Protein AF-0000000076657212 (afdb_homodimer)

Radius of gyration: 21.05 Å; Cα contacts (8 Å, |Δi|>4): 833; chains: 2; bounding box: 42×61×54 Å

InterPro domains:
  IPR000086 NUDIX hydrolase domain [PF00293] (30-159)
  IPR000086 NUDIX hydrolase domain [PS51462] (15-168)
  IPR015797 NUDIX hydrolase-like domain superfamily [SSF55811] (19-170)
  IPR020084 NUDIX hydrolase, conserved site [PS00893] (48-69)
  IPR051325 Nudix hydrolase domain-containing protein [PTHR21340] (10-168)

Secondary structure (DSSP, 8-state):
-B--SS-EEEEETTSEEEEEEEEEEETTTTEEEEEEETTTTEEE--EEEPBTT--HHHHHHHHHHHHH---EEEPPEEEEESPBPTT-TT--SS-EEEEEE---SEEEEEEEETTEEEEEEEEEEEE-TTS---PPPTTEEEEEEEHHHHHHH-SBHHHHHHHHHHHHHHHHHH-/-B--SS-EEEEETTSEEEEEEEEEEETTTTEEEEEEETTTTEEE--EEEPBTT--HHHHHHHHHHHHH---EEEPPEEEEESPBPTT-TT--SS-EEEEEE---SEEEEEEEETTEEEEEEEEEEEE-TTS---PPPTTEEEEEEEHHHHHHH-SBHHHHHHHHHHHHHHHHHH-

Solvent-accessible surface area (backbone atoms only — not comparable to full-atom values): 18130 Å² total; per-residue (Å²): 126,52,71,66,93,45,59,66,47,76,30,41,25,59,30,34,39,53,28,13,16,35,54,37,29,37,77,92,77,52,26,36,53,37,30,33,33,62,89,75,69,38,36,44,65,41,50,37,68,29,32,63,94,53,51,62,69,57,27,14,46,50,30,27,23,51,50,55,10,41,46,55,42,75,39,64,31,50,46,51,23,30,53,29,56,79,88,35,94,76,58,72,91,46,61,40,81,42,72,69,39,78,59,55,58,31,38,37,40,30,50,77,47,92,78,24,40,35,40,36,39,33,30,49,24,29,56,38,82,90,50,75,71,50,74,48,34,86,64,50,44,78,45,75,29,42,73,72,55,41,53,69,56,37,42,33,55,72,54,27,55,51,49,53,50,49,50,53,38,49,42,71,62,78,98,127,52,71,63,94,45,59,67,48,76,30,42,24,58,30,35,39,52,27,12,14,35,54,36,29,36,76,92,76,53,26,37,54,37,31,34,32,63,89,75,70,38,37,43,65,42,49,36,69,28,33,63,94,52,52,63,68,57,28,14,47,49,29,29,24,50,51,55,10,41,46,56,43,75,40,64,31,49,44,52,22,31,53,28,55,78,89,37,94,76,58,73,90,46,60,40,81,42,73,68,39,79,59,54,57,31,37,39,42,29,50,77,48,93,78,23,40,33,39,35,39,31,29,49,23,30,54,39,81,89,52,75,70,51,74,46,35,85,65,51,44,79,45,74,29,42,72,73,55,41,53,68,57,38,42,33,56,72,55,30,53,51,50,51,50,49,50,53,37,50,40,70,63,77,98

Foldseek 3Di:
DDDDPDDDADADPVQEWEKEAEQEAAPVVQKTKWKQQQVVRFIHGFMDTDDVPDDNLRRHQVRNCQAFQFHKHFWFFKDWDQDDDPVDPPDDRDTDIDGRDWAFPDWDWDDPDDSHIYIYTYTYMYTPPPDDGGDHDPRIDMDIDHLVVVLVRGDDNVVSVVSVVSSVGCVVGPD/DDDDPDDDADADPVQEWEKEAEQEAAPVVQKTKWKQQQVVRFIHGFMDTDDVPDDNLRRHQVRNCQAFQFHKHFWFFKDWDQDDDPVDPPDDRDTDIDGRDWAFPDWDWDDPDDSHIYIYTYTYMYTPPPDDGGDHDPRIDMDIDHLVVVLVRGDDNVVSVVSVVSSVGCVVGPD

pLDDT: mean 94.91, std 6.66, range [50.69, 98.94]

Nearest PDB structures (foldseek):
  5xd4-assembly1_A  TM=8.695E-01  e=2.410E-09  Mycolicibacterium smegmatis MC2 155
  5ggc-assembly1_A  TM=9.007E-01  e=6.442E-09  Mycolicibacterium smegmatis MC2 155
  6nci-assembly1_B  TM=7.080E-01  e=1.527E-06  Bacillus cereus ATCC 14579
  6nch-assembly1_B  TM=7.153E-01  e=1.025E-05  Bacillus cereus ATCC 14579
  6am0-assembly1_E  TM=6.366E-01  e=2.076E-06  Kluyveromyces lactis NRRL Y-1140

Structure (mmCIF, N/CA/C/O backbone):
data_AF-0000000076657212-model_v1
#
loop_
_entity.id
_entity.type
_entity.pdbx_description
1 polymer 'Related to NUDIX domain'
#
loop_
_atom_site.group_PDB
_atom_site.id
_atom_site.type_symbol
_atom_site.label_atom_id
_atom_site.label_alt_id
_atom_site.label_comp_id
_atom_site.label_asym_id
_atom_site.label_entity_id
_atom_site.label_seq_id
_atom_site.pdbx_PDB_ins_code
_atom_site.Cartn_x
_atom_site.Cartn_y
_atom_site.Cartn_z
_atom_site.occupancy
_atom_site.B_iso_or_equiv
_atom_site.auth_seq_id
_atom_site.auth_comp_id
_atom_site.auth_asym_id
_atom_site.auth_atom_id
_atom_site.pdbx_PDB_model_num
ATOM 1 N N . MET A 1 1 ? 6.984 -28.703 6.977 1 50.69 1 MET A N 1
ATOM 2 C CA . MET A 1 1 ? 6.469 -27.453 6.426 1 50.69 1 MET A CA 1
ATOM 3 C C . MET A 1 1 ? 7.312 -26.266 6.891 1 50.69 1 MET A C 1
ATOM 5 O O . MET A 1 1 ? 7.445 -26.031 8.094 1 50.69 1 MET A O 1
ATOM 9 N N . THR A 1 2 ? 8.312 -25.969 6.098 1 63.06 2 THR A N 1
ATOM 10 C CA . THR A 1 2 ? 9.281 -24.984 6.594 1 63.06 2 THR A CA 1
ATOM 11 C C . THR A 1 2 ? 8.641 -23.609 6.703 1 63.06 2 THR A C 1
ATOM 13 O O . THR A 1 2 ? 7.977 -23.141 5.773 1 63.06 2 THR A O 1
ATOM 16 N N . THR A 1 3 ? 8.523 -23.047 7.953 1 67.38 3 THR A N 1
ATOM 17 C CA . THR A 1 3 ? 8.055 -21.688 8.188 1 67.38 3 THR A CA 1
ATOM 18 C C . THR A 1 3 ? 9.172 -20.688 7.918 1 67.38 3 THR A C 1
ATOM 20 O O . THR A 1 3 ? 10.352 -21 8.094 1 67.38 3 THR A O 1
ATOM 23 N N . SER A 1 4 ? 8.891 -19.594 7.23 1 72.56 4 SER A N 1
ATOM 24 C CA . SER A 1 4 ? 9.828 -18.516 6.934 1 72.56 4 SER A CA 1
ATOM 25 C C . SER A 1 4 ? 10.516 -18.016 8.203 1 72.56 4 SER A C 1
ATOM 27 O O . SER A 1 4 ? 9.922 -18.016 9.281 1 72.56 4 SER A O 1
ATOM 29 N N . PRO A 1 5 ? 11.789 -17.719 8.109 1 77.62 5 PRO A N 1
ATOM 30 C CA . PRO A 1 5 ? 12.508 -17.188 9.266 1 77.62 5 PRO A CA 1
ATOM 31 C C . PRO A 1 5 ? 11.945 -15.844 9.742 1 77.62 5 PRO A C 1
ATOM 33 O O . PRO A 1 5 ? 12.234 -15.414 10.867 1 77.62 5 PRO A O 1
ATOM 36 N N . TYR A 1 6 ? 11.188 -15.234 8.906 1 84 6 TYR A N 1
ATOM 37 C CA . TYR A 1 6 ? 10.609 -13.945 9.281 1 84 6 TYR A CA 1
ATOM 38 C C . TYR A 1 6 ? 9.18 -14.109 9.766 1 84 6 TYR A C 1
ATOM 40 O O . TYR A 1 6 ? 8.414 -14.898 9.203 1 84 6 TYR A O 1
ATOM 48 N N . GLN A 1 7 ? 8.953 -13.406 10.812 1 88.5 7 GLN A N 1
ATOM 49 C CA . GLN A 1 7 ? 7.547 -13.328 11.203 1 88.5 7 GLN A CA 1
ATOM 50 C C . GLN A 1 7 ? 6.699 -12.688 10.109 1 88.5 7 GLN A C 1
ATOM 52 O O . GLN A 1 7 ? 6.926 -11.531 9.742 1 88.5 7 GLN A O 1
ATOM 57 N N . THR A 1 8 ? 5.797 -13.492 9.633 1 93.94 8 THR A N 1
ATOM 58 C CA . THR A 1 8 ? 4.984 -13.039 8.508 1 93.94 8 THR A CA 1
ATOM 59 C C . THR A 1 8 ? 3.498 -13.18 8.82 1 93.94 8 THR A C 1
ATOM 61 O O . THR A 1 8 ? 3.059 -14.219 9.312 1 93.94 8 THR A O 1
ATOM 64 N N . GLU A 1 9 ? 2.801 -12.141 8.648 1 95.94 9 GLU A N 1
ATOM 65 C CA . GLU A 1 9 ? 1.343 -12.164 8.719 1 95.94 9 GLU A CA 1
ATOM 66 C C . GLU A 1 9 ? 0.716 -11.883 7.359 1 95.94 9 GLU A C 1
ATOM 68 O O . GLU A 1 9 ? 1.207 -11.047 6.605 1 95.94 9 GLU A O 1
ATOM 73 N N . THR A 1 10 ? -0.26 -12.656 7.098 1 97.25 10 THR A N 1
ATOM 74 C CA . THR A 1 10 ? -0.972 -12.477 5.84 1 97.25 10 THR A CA 1
ATOM 75 C C . THR A 1 10 ? -2.387 -11.953 6.086 1 97.25 10 THR A C 1
ATOM 77 O O . THR A 1 10 ? -3.09 -12.453 6.965 1 97.25 10 THR A O 1
ATOM 80 N N . PHE A 1 11 ? -2.77 -10.961 5.336 1 98.38 11 PHE A N 1
ATOM 81 C CA . PHE A 1 11 ? -4.129 -10.438 5.359 1 98.38 11 PHE A CA 1
ATOM 82 C C . PHE A 1 11 ? -4.762 -10.508 3.977 1 98.38 11 PHE A C 1
ATOM 84 O O . PHE A 1 11 ? -4.18 -10.039 2.996 1 98.38 11 PHE A O 1
ATOM 91 N N . THR A 1 12 ? -5.918 -11.094 3.902 1 98.38 12 THR A N 1
ATOM 92 C CA . THR A 1 12 ? -6.652 -11.117 2.645 1 98.38 12 THR A CA 1
ATOM 93 C C . THR A 1 12 ? -7.344 -9.781 2.395 1 98.38 12 THR A C 1
ATOM 95 O O . THR A 1 12 ? -7.449 -8.953 3.301 1 98.38 12 THR A O 1
ATOM 98 N N . SER A 1 13 ? -7.82 -9.625 1.188 1 98.44 13 SER A N 1
ATOM 99 C CA . SER A 1 13 ? -8.539 -8.406 0.812 1 98.44 13 SER A CA 1
ATOM 100 C C . SER A 1 13 ? -9.766 -8.195 1.686 1 98.44 13 SER A C 1
ATOM 102 O O . SER A 1 13 ? -10.227 -7.066 1.861 1 98.44 13 SER A O 1
ATOM 104 N N . GLU A 1 14 ? -10.281 -9.219 2.277 1 98.25 14 GLU A N 1
ATOM 105 C CA . GLU A 1 14 ? -11.484 -9.141 3.109 1 98.25 14 GLU A CA 1
ATOM 106 C C . GLU A 1 14 ? -11.141 -8.68 4.523 1 98.25 14 GLU A C 1
ATOM 108 O O . GLU A 1 14 ? -12.023 -8.258 5.273 1 98.25 14 GLU A O 1
ATOM 113 N N . ASN A 1 15 ? -9.883 -8.773 4.855 1 98.19 15 ASN A N 1
ATOM 114 C CA . ASN A 1 15 ? -9.477 -8.492 6.23 1 98.19 15 ASN A CA 1
ATOM 115 C C . ASN A 1 15 ? -8.531 -7.297 6.301 1 98.19 15 ASN A C 1
ATOM 117 O O . ASN A 1 15 ? -7.949 -7.023 7.355 1 98.19 15 ASN A O 1
ATOM 121 N N . LEU A 1 16 ? -8.367 -6.625 5.188 1 98.38 16 LEU A N 1
ATOM 122 C CA . LEU A 1 16 ? -7.461 -5.484 5.105 1 98.38 16 LEU A CA 1
ATOM 123 C C . LEU A 1 16 ? -8.219 -4.223 4.699 1 98.38 16 LEU A C 1
ATOM 125 O O . LEU A 1 16 ? -8.969 -4.23 3.719 1 98.38 16 LEU A O 1
ATOM 129 N N . VAL A 1 17 ? -8.047 -3.199 5.445 1 98.19 17 VAL A N 1
ATOM 130 C CA . VAL A 1 17 ? -8.547 -1.876 5.078 1 98.19 17 VAL A CA 1
ATOM 131 C C . VAL A 1 17 ? -7.383 -0.98 4.668 1 98.19 17 VAL A C 1
ATOM 133 O O . VAL A 1 17 ? -6.43 -0.802 5.43 1 98.19 17 VAL A O 1
ATOM 136 N N . GLU A 1 18 ? -7.41 -0.503 3.494 1 98.44 18 GLU A N 1
ATOM 137 C CA 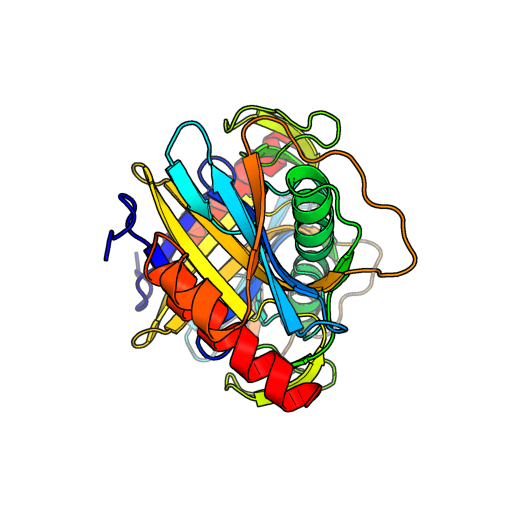. GLU A 1 18 ? -6.375 0.404 3.008 1 98.44 18 GLU A CA 1
ATOM 138 C C . GLU A 1 18 ? -6.887 1.842 2.951 1 98.44 18 GLU A C 1
ATOM 140 O O . GLU A 1 18 ? -7.93 2.111 2.355 1 98.44 18 GLU A O 1
ATOM 145 N N . SER A 1 19 ? -6.172 2.738 3.576 1 98.5 19 SER A N 1
ATOM 146 C CA . SER A 1 19 ? -6.5 4.16 3.611 1 98.5 19 SER A CA 1
ATOM 147 C C . SER A 1 19 ? -5.293 5.02 3.262 1 98.5 19 SER A C 1
ATOM 149 O O . SER A 1 19 ? -4.16 4.527 3.246 1 98.5 19 SER A O 1
ATOM 151 N N . ALA A 1 20 ? -5.547 6.191 2.896 1 98.75 20 ALA A N 1
ATOM 152 C CA . ALA A 1 20 ? -4.508 7.191 2.65 1 98.75 20 ALA A CA 1
ATOM 153 C C . ALA A 1 20 ? -4.957 8.57 3.115 1 98.75 20 ALA A C 1
ATOM 155 O O . ALA A 1 20 ? -6.156 8.852 3.182 1 98.75 20 ALA A O 1
ATOM 156 N N . GLY A 1 21 ? -4.043 9.352 3.471 1 98.75 21 GLY A N 1
ATOM 157 C CA . GLY A 1 21 ? -4.289 10.711 3.926 1 98.75 21 GLY A CA 1
ATOM 158 C C . GLY A 1 21 ? -3.105 11.633 3.721 1 98.75 21 GLY A C 1
ATOM 159 O O . GLY A 1 21 ? -2.102 11.242 3.125 1 98.75 21 GLY A O 1
ATOM 160 N N . THR A 1 22 ? -3.33 12.891 4.172 1 98.88 22 THR A N 1
ATOM 161 C CA . THR A 1 22 ? -2.275 13.875 3.963 1 98.88 22 THR A CA 1
ATOM 162 C C . THR A 1 22 ? -2.035 14.688 5.234 1 98.88 22 THR A C 1
ATOM 164 O O . THR A 1 22 ? -2.918 14.789 6.086 1 98.88 22 THR A O 1
ATOM 167 N N . ILE A 1 23 ? -0.839 15.094 5.422 1 98.88 23 ILE A N 1
ATOM 168 C CA . ILE A 1 23 ? -0.547 16.281 6.207 1 98.88 23 ILE A CA 1
ATOM 169 C C . ILE A 1 23 ? -0.614 17.516 5.309 1 98.88 23 ILE A C 1
ATOM 171 O O . ILE A 1 23 ? 0.253 17.719 4.457 1 98.88 23 ILE A O 1
ATOM 175 N N . LEU A 1 24 ? -1.613 18.281 5.484 1 98.75 24 LEU A N 1
ATOM 176 C CA . LEU A 1 24 ? -1.945 19.359 4.547 1 98.75 24 LEU A CA 1
ATOM 177 C C . LEU A 1 24 ? -1.369 20.688 5.012 1 98.75 24 LEU A C 1
ATOM 179 O O . LEU A 1 24 ? -1.815 21.25 6.016 1 98.75 24 LEU A O 1
ATOM 183 N N . PHE A 1 25 ? -0.475 21.203 4.219 1 98.31 25 PHE A N 1
ATOM 184 C CA . PHE A 1 25 ? 0.205 22.453 4.504 1 98.31 25 PHE A CA 1
ATOM 185 C C . PHE A 1 25 ? -0.444 23.609 3.744 1 98.31 25 PHE A C 1
ATOM 187 O O . PHE A 1 25 ? -0.833 23.453 2.584 1 98.31 25 PHE A O 1
ATOM 194 N N . ARG A 1 26 ? -0.579 24.672 4.406 1 96.75 26 ARG A N 1
ATOM 195 C CA . ARG A 1 26 ? -0.713 25.969 3.75 1 96.75 26 ARG A CA 1
ATOM 196 C C . ARG A 1 26 ? 0.621 26.703 3.719 1 96.75 26 ARG A C 1
ATOM 198 O O . ARG A 1 26 ? 1.016 27.328 4.707 1 96.75 26 ARG A O 1
ATOM 205 N N . LEU A 1 27 ? 1.233 26.703 2.611 1 94.25 27 LEU A N 1
ATOM 206 C CA . LEU A 1 27 ? 2.607 27.172 2.518 1 94.25 27 LEU A CA 1
ATOM 207 C C . LEU A 1 27 ? 2.676 28.688 2.738 1 94.25 27 LEU A C 1
ATOM 209 O O . LEU A 1 27 ? 3.613 29.188 3.365 1 94.25 27 LEU A O 1
ATOM 213 N N . SER A 1 28 ? 1.719 29.391 2.316 1 92.75 28 SER A N 1
ATOM 214 C CA . SER A 1 28 ? 1.727 30.859 2.377 1 92.75 28 SER A CA 1
ATOM 215 C C . SER A 1 28 ? 1.735 31.344 3.82 1 92.75 28 SER A C 1
ATOM 217 O O . SER A 1 28 ? 2.328 32.375 4.125 1 92.75 28 SER A O 1
ATOM 219 N N . THR A 1 29 ? 1.082 30.594 4.742 1 94.19 29 THR A N 1
ATOM 220 C CA . THR A 1 29 ? 0.967 31.031 6.125 1 94.19 29 THR A CA 1
ATOM 221 C C . THR A 1 29 ? 1.729 30.094 7.059 1 94.19 29 THR A C 1
ATOM 223 O O . THR A 1 29 ? 1.722 30.281 8.273 1 94.19 29 THR A O 1
ATOM 226 N N . GLN A 1 30 ? 2.238 29.016 6.5 1 94.56 30 GLN A N 1
ATOM 227 C CA . GLN A 1 30 ? 2.979 28.031 7.27 1 94.56 30 GLN A CA 1
ATOM 228 C C . GLN A 1 30 ? 2.104 27.406 8.352 1 94.56 30 GLN A C 1
ATOM 230 O O . GLN A 1 30 ? 2.496 27.359 9.523 1 94.56 30 GLN A O 1
ATOM 235 N N . ASP A 1 31 ? 0.962 26.969 7.945 1 97.25 31 ASP A N 1
ATOM 236 C CA . ASP A 1 31 ? 0.004 26.281 8.805 1 97.25 31 ASP A CA 1
ATOM 237 C C . ASP A 1 31 ? -0.252 24.859 8.32 1 97.25 31 ASP A C 1
ATOM 239 O O . ASP A 1 31 ? 0.046 24.516 7.172 1 97.25 31 ASP A O 1
ATOM 243 N N . ILE A 1 32 ? -0.716 24.109 9.227 1 98.62 32 ILE A N 1
ATOM 244 C CA . ILE A 1 32 ? -1.152 22.75 8.914 1 98.62 32 ILE A CA 1
ATOM 245 C C . ILE A 1 32 ? -2.631 22.594 9.266 1 98.62 32 ILE A C 1
ATOM 247 O O . ILE A 1 32 ? -3.086 23.078 10.297 1 98.62 32 ILE A O 1
ATOM 251 N N . CYS A 1 33 ? -3.336 21.969 8.383 1 98.38 33 CYS A N 1
ATOM 252 C CA . CYS A 1 33 ? -4.762 21.734 8.57 1 98.38 33 CYS A CA 1
ATOM 253 C C . CYS A 1 33 ? -5.004 20.484 9.406 1 98.38 33 CYS A C 1
ATOM 255 O O . CYS A 1 33 ? -4.426 19.422 9.141 1 98.38 33 CYS A O 1
ATOM 257 N N . ILE A 1 34 ? -5.816 20.547 10.43 1 98.5 34 ILE A N 1
ATOM 258 C CA . ILE A 1 34 ? -6.289 19.375 11.172 1 98.5 34 ILE A CA 1
ATOM 259 C C . ILE A 1 34 ? -7.809 19.422 11.312 1 98.5 34 ILE A C 1
ATOM 261 O O . ILE A 1 34 ? -8.422 20.469 11.055 1 98.5 34 ILE A O 1
ATOM 265 N N . MET A 1 35 ? -8.359 18.266 11.602 1 98 35 MET A N 1
ATOM 266 C CA . MET A 1 35 ? -9.812 18.156 11.734 1 98 35 MET A CA 1
ATOM 267 C C . MET A 1 35 ? -10.203 17.844 13.172 1 98 35 MET A C 1
ATOM 269 O O . MET A 1 35 ? -9.547 17.062 13.844 1 98 35 MET A O 1
ATOM 273 N N . CYS A 1 36 ? -11.203 18.453 13.625 1 96.81 36 CYS A N 1
ATOM 274 C CA . CYS A 1 36 ? -11.812 18.125 14.906 1 96.81 36 CYS A CA 1
ATOM 275 C C . CYS A 1 36 ? -13.047 17.25 14.711 1 96.81 36 CYS A C 1
ATOM 277 O O . CYS A 1 36 ? -14.031 17.688 14.102 1 96.81 36 CYS A O 1
ATOM 279 N N . ASP A 1 37 ? -12.938 16.047 15.172 1 95.06 37 ASP A N 1
ATOM 280 C CA . ASP A 1 37 ? -14.117 15.195 15.234 1 95.06 37 ASP A CA 1
ATOM 281 C C . ASP A 1 37 ? -15.07 15.664 16.328 1 95.06 37 ASP A C 1
ATOM 283 O O . ASP A 1 37 ? -14.82 15.453 17.516 1 95.06 37 ASP A O 1
ATOM 287 N N . ILE A 1 38 ? -16.203 16.172 15.898 1 93.75 38 ILE A N 1
ATOM 288 C CA . ILE A 1 38 ? -17.094 16.844 16.828 1 93.75 38 ILE A CA 1
ATOM 289 C C . ILE A 1 38 ? -17.641 15.844 17.844 1 93.75 38 ILE A C 1
ATOM 291 O O . ILE A 1 38 ? -17.688 16.125 19.047 1 93.75 38 ILE A O 1
ATOM 295 N N . LYS A 1 39 ? -18.047 14.711 17.391 1 93 39 LYS A N 1
ATOM 296 C CA . LYS A 1 39 ? -18.625 13.695 18.25 1 93 39 LYS A CA 1
ATOM 297 C C . LYS A 1 39 ? -17.594 13.164 19.25 1 93 39 LYS A C 1
ATOM 299 O O . LYS A 1 39 ? -17.906 12.984 20.422 1 93 39 LYS A O 1
ATOM 304 N N . ARG A 1 40 ? -16.406 13.023 18.875 1 92.69 40 ARG A N 1
ATOM 305 C CA . ARG A 1 40 ? -15.383 12.398 19.703 1 92.69 40 ARG A CA 1
ATOM 306 C C . ARG A 1 40 ? -14.492 13.445 20.359 1 92.69 40 ARG A C 1
ATOM 308 O O . ARG A 1 40 ? -13.734 13.141 21.281 1 92.69 40 ARG A O 1
ATOM 315 N N . ASN A 1 41 ? -14.578 14.602 19.891 1 93.75 41 ASN A N 1
ATOM 316 C CA . ASN A 1 41 ? -13.719 15.68 20.344 1 93.75 41 ASN A CA 1
ATOM 317 C C . ASN A 1 41 ? -12.242 15.32 20.219 1 93.75 41 ASN A C 1
ATOM 319 O O . ASN A 1 41 ? -11.477 15.445 21.172 1 93.75 41 ASN A O 1
ATOM 323 N N . GLU A 1 42 ? -11.852 14.812 19.156 1 96.31 42 GLU A N 1
ATOM 324 C CA . GLU A 1 42 ? -10.484 14.43 18.812 1 96.31 42 GLU A CA 1
ATOM 325 C C . GLU A 1 42 ? -9.984 15.211 17.594 1 96.31 42 GLU A C 1
ATOM 327 O O . GLU A 1 42 ? -10.742 15.469 16.656 1 96.31 42 GLU A O 1
ATOM 332 N N . TYR A 1 43 ? -8.773 15.625 17.703 1 97.56 43 TYR A N 1
ATOM 333 C CA . TYR A 1 43 ? -8.109 16.266 16.578 1 97.56 43 TYR A CA 1
ATOM 334 C C . TYR A 1 43 ? -7.316 15.25 15.758 1 97.56 43 TYR A C 1
ATOM 336 O O . TYR A 1 43 ? -6.395 14.617 16.281 1 97.56 43 TYR A O 1
ATOM 344 N N . ILE A 1 44 ? -7.699 15.133 14.5 1 97.56 44 ILE A N 1
ATOM 345 C CA . ILE A 1 44 ? -7.16 14.062 13.672 1 97.56 44 ILE A CA 1
ATOM 346 C C . ILE A 1 44 ? -6.75 14.625 12.312 1 97.56 44 ILE A C 1
ATOM 348 O O . ILE A 1 44 ? -6.957 15.805 12.031 1 97.56 44 ILE A O 1
ATOM 352 N N . LEU A 1 45 ? -6.141 13.828 11.531 1 98.44 45 LEU A N 1
ATOM 353 C CA . LEU A 1 45 ? -5.695 14.172 10.188 1 98.44 45 LEU A CA 1
ATOM 354 C C . LEU A 1 45 ? -6.668 13.648 9.133 1 98.44 45 LEU A C 1
ATOM 356 O O . LEU A 1 45 ? -7.309 12.609 9.336 1 98.44 45 LEU A O 1
ATOM 360 N N . PRO A 1 46 ? -6.82 14.359 8.078 1 98.31 46 PRO A N 1
ATOM 361 C CA . PRO A 1 46 ? -7.723 13.867 7.035 1 98.31 46 PRO A CA 1
ATOM 362 C C . PRO A 1 46 ? -7.219 12.594 6.367 1 98.31 46 PRO A C 1
ATOM 364 O O . PRO A 1 46 ? -6.047 12.516 5.988 1 98.31 46 PRO A O 1
ATOM 367 N N . LYS A 1 47 ? -8.008 11.656 6.223 1 97.88 47 LYS A N 1
ATOM 368 C CA . LYS A 1 47 ? -7.715 10.375 5.594 1 97.88 47 LYS A CA 1
ATOM 369 C C . LYS A 1 47 ? -8.992 9.594 5.312 1 97.88 47 LYS A C 1
ATOM 371 O O . LYS A 1 47 ? -10.055 9.906 5.859 1 97.88 47 LYS A O 1
ATOM 376 N N . GLY A 1 48 ? -8.844 8.57 4.484 1 97.19 48 GLY A N 1
ATOM 377 C CA . GLY A 1 48 ? -9.984 7.707 4.242 1 97.19 48 GLY A CA 1
ATOM 378 C C . GLY A 1 48 ? -9.641 6.469 3.436 1 97.19 48 GLY A C 1
ATOM 379 O O . GLY A 1 48 ? -8.492 6.293 3.021 1 97.19 48 GLY A O 1
ATOM 380 N N . ARG A 1 49 ? -10.672 5.668 3.178 1 97.88 49 ARG A N 1
ATOM 381 C CA . ARG A 1 49 ? -10.492 4.379 2.523 1 97.88 49 ARG A CA 1
ATOM 382 C C . ARG A 1 49 ? -10.281 4.551 1.023 1 97.88 49 ARG A C 1
ATOM 384 O O . ARG A 1 49 ? -10.883 5.418 0.398 1 97.88 49 ARG A O 1
ATOM 391 N N . ARG A 1 50 ? -9.445 3.705 0.507 1 98.06 50 ARG A N 1
ATOM 392 C CA . ARG A 1 50 ? -9.195 3.711 -0.93 1 98.06 50 ARG A CA 1
ATOM 393 C C . ARG A 1 50 ? -10.383 3.154 -1.699 1 98.06 50 ARG A C 1
ATOM 395 O O . ARG A 1 50 ? -10.992 2.16 -1.288 1 98.06 50 ARG A O 1
ATOM 402 N N . ASN A 1 51 ? -10.703 3.775 -2.848 1 97.56 51 ASN A N 1
ATOM 403 C CA . ASN A 1 51 ? -11.703 3.236 -3.766 1 97.56 51 ASN A CA 1
ATOM 404 C C . ASN A 1 51 ? -11.117 2.125 -4.637 1 97.56 51 ASN A C 1
ATOM 406 O O . ASN A 1 51 ? -9.93 2.133 -4.941 1 97.56 51 ASN A O 1
ATOM 410 N N . ILE A 1 52 ? -11.992 1.256 -5.02 1 97.06 52 ILE A N 1
ATOM 411 C CA . ILE A 1 52 ? -11.594 0.23 -5.98 1 97.06 52 ILE A CA 1
ATOM 412 C C . ILE A 1 52 ? -11.008 0.887 -7.227 1 97.06 52 ILE A C 1
ATOM 414 O O . ILE A 1 52 ? -11.57 1.841 -7.762 1 97.06 52 ILE A O 1
ATOM 418 N N . GLY A 1 53 ? -9.773 0.433 -7.605 1 96 53 GLY A N 1
ATOM 419 C CA . GLY A 1 53 ? -9.156 0.906 -8.828 1 96 53 GLY A CA 1
ATOM 420 C C . GLY A 1 53 ? -8.445 2.236 -8.664 1 96 53 GLY A C 1
ATOM 421 O O . GLY A 1 53 ? -7.824 2.736 -9.609 1 96 53 GLY A O 1
ATOM 422 N N . GLU A 1 54 ? -8.469 2.812 -7.527 1 96.88 54 GLU A N 1
ATOM 423 C CA . GLU A 1 54 ? -7.883 4.125 -7.27 1 96.88 54 GLU A CA 1
ATOM 424 C C . GLU A 1 54 ? -6.453 3.992 -6.742 1 96.88 54 GLU A C 1
ATOM 426 O O . GLU A 1 54 ? -6.156 3.098 -5.949 1 96.88 54 GLU A O 1
ATOM 431 N N . SER A 1 55 ? -5.586 4.871 -7.156 1 96.94 55 SER A N 1
ATOM 432 C CA . SER A 1 55 ? -4.25 4.895 -6.57 1 96.94 55 SER A CA 1
ATOM 433 C C . SER A 1 55 ? -4.277 5.461 -5.152 1 96.94 55 SER A C 1
ATOM 435 O O . SER A 1 55 ? -5.18 6.223 -4.801 1 96.94 55 SER A O 1
ATOM 437 N N . ARG A 1 56 ? -3.307 5.105 -4.363 1 97.38 56 ARG A N 1
ATOM 438 C CA . ARG A 1 56 ? -3.244 5.645 -3.008 1 97.38 56 ARG A CA 1
ATOM 439 C C . ARG A 1 56 ? -3.02 7.152 -3.027 1 97.38 56 ARG A C 1
ATOM 441 O O . ARG A 1 56 ? -3.512 7.871 -2.154 1 97.38 56 ARG A O 1
ATOM 448 N N . ARG A 1 57 ? -2.26 7.629 -4.031 1 97.88 57 ARG A N 1
ATOM 449 C CA . ARG A 1 57 ? -2.047 9.062 -4.18 1 97.88 57 ARG A CA 1
ATOM 450 C C . ARG A 1 57 ? -3.365 9.797 -4.414 1 97.88 57 ARG A C 1
ATOM 452 O O . ARG A 1 57 ? -3.645 10.805 -3.766 1 97.88 57 ARG A O 1
ATOM 459 N N . ASP A 1 58 ? -4.109 9.281 -5.344 1 97.81 58 ASP A N 1
ATOM 460 C CA . ASP A 1 58 ? -5.41 9.875 -5.645 1 97.81 58 ASP A CA 1
ATOM 461 C C . ASP A 1 58 ? -6.344 9.789 -4.441 1 97.81 58 ASP A C 1
ATOM 463 O O . ASP A 1 58 ? -7.109 10.719 -4.176 1 97.81 58 ASP A O 1
ATOM 467 N N . THR A 1 59 ? -6.273 8.719 -3.762 1 98 59 THR A N 1
ATOM 468 C CA . THR A 1 59 ? -7.07 8.539 -2.553 1 98 59 THR A CA 1
ATOM 469 C C . THR A 1 59 ? -6.758 9.625 -1.533 1 98 59 THR A C 1
ATOM 471 O O . THR A 1 59 ? -7.672 10.25 -0.987 1 98 59 THR A O 1
ATOM 474 N N . ALA A 1 60 ? -5.473 9.852 -1.282 1 98.69 60 ALA A N 1
ATOM 475 C CA . ALA A 1 60 ? -5.051 10.844 -0.298 1 98.69 60 ALA A CA 1
ATOM 476 C C . ALA A 1 60 ? -5.598 12.227 -0.643 1 98.69 60 ALA A C 1
ATOM 478 O O . ALA A 1 60 ? -6.141 12.922 0.22 1 98.69 60 ALA A O 1
ATOM 479 N N . ILE A 1 61 ? -5.496 12.539 -1.903 1 98.5 61 ILE A N 1
ATOM 480 C CA . ILE A 1 61 ? -5.953 13.844 -2.367 1 98.5 61 ILE A CA 1
ATOM 481 C C . ILE A 1 61 ? -7.477 13.922 -2.258 1 98.5 61 ILE A C 1
ATOM 483 O O . ILE A 1 61 ? -8.016 14.891 -1.725 1 98.5 61 ILE A O 1
ATOM 487 N N . ARG A 1 62 ? -8.148 12.891 -2.752 1 97.12 62 ARG A N 1
ATOM 488 C CA . ARG A 1 62 ? -9.609 12.875 -2.752 1 97.12 62 ARG A CA 1
ATOM 489 C C . ARG A 1 62 ? -10.156 12.953 -1.331 1 97.12 62 ARG A C 1
ATOM 491 O O . ARG A 1 62 ? -11 13.805 -1.03 1 97.12 62 ARG A O 1
ATOM 498 N N . GLU A 1 63 ? -9.703 12.078 -0.447 1 97.31 63 GLU A N 1
ATOM 499 C CA . GLU A 1 63 ? -10.188 12.023 0.928 1 97.31 63 GLU A CA 1
ATOM 500 C C . GLU A 1 63 ? -9.93 13.336 1.661 1 97.31 63 GLU A C 1
ATOM 502 O O . GLU A 1 63 ? -10.773 13.797 2.438 1 97.31 63 GLU A O 1
ATOM 507 N N . THR A 1 64 ? -8.758 13.945 1.442 1 98.06 64 THR A N 1
ATOM 508 C CA . THR A 1 64 ? -8.445 15.227 2.066 1 98.06 64 THR A CA 1
ATOM 509 C C . THR A 1 64 ? -9.414 16.312 1.581 1 98.06 64 THR A C 1
ATOM 511 O O . THR A 1 64 ? -9.969 17.062 2.387 1 98.06 64 THR A O 1
ATOM 514 N N . THR A 1 65 ? -9.609 16.328 0.309 1 97.12 65 THR A N 1
ATOM 515 C CA . THR A 1 65 ? -10.508 17.312 -0.27 1 97.12 65 THR A CA 1
ATOM 516 C C . THR A 1 65 ? -11.938 17.094 0.215 1 97.12 65 THR A C 1
ATOM 518 O O . THR A 1 65 ? -12.633 18.047 0.579 1 97.12 65 THR A O 1
ATOM 521 N N . GLU A 1 66 ? -12.375 15.867 0.238 1 95.31 66 GLU A N 1
ATOM 522 C CA . GLU A 1 66 ? -13.727 15.547 0.682 1 95.31 66 GLU A CA 1
ATOM 523 C C . GLU A 1 66 ? -13.938 15.93 2.145 1 95.31 66 GLU A C 1
ATOM 525 O O . GLU A 1 66 ? -14.953 16.547 2.492 1 95.31 66 GLU A O 1
ATOM 530 N N . GLU A 1 67 ? -13.023 15.633 3.008 1 96.75 67 GLU A N 1
ATOM 531 C CA . GLU A 1 67 ? -13.188 15.805 4.445 1 96.75 67 GLU A CA 1
ATOM 532 C C . GLU A 1 67 ? -12.961 17.266 4.855 1 96.75 67 GLU A C 1
ATOM 534 O O . GLU A 1 67 ? -13.57 17.734 5.82 1 96.75 67 GLU A O 1
ATOM 539 N N . THR A 1 68 ? -12.117 18.031 4.121 1 97.44 68 THR A N 1
ATOM 540 C CA . THR A 1 68 ? -11.742 19.359 4.551 1 97.44 68 THR A CA 1
ATOM 541 C C . THR A 1 68 ? -12.414 20.422 3.676 1 97.44 68 THR A C 1
ATOM 543 O O . THR A 1 68 ? -12.484 21.594 4.047 1 97.44 68 THR A O 1
ATOM 546 N N . GLY A 1 69 ? -12.82 20.016 2.447 1 97 69 GLY A N 1
ATOM 547 C CA . GLY A 1 69 ? -13.328 20.969 1.468 1 97 69 GLY A CA 1
ATOM 548 C C . GLY A 1 69 ? -12.227 21.734 0.757 1 97 69 GLY A C 1
ATOM 549 O O . GLY A 1 69 ? -12.5 22.625 -0.05 1 97 69 GLY A O 1
ATOM 550 N N . ILE A 1 70 ? -11 21.406 0.99 1 97.62 70 ILE A N 1
ATOM 551 C CA . ILE A 1 70 ? -9.883 22.203 0.51 1 97.62 70 ILE A CA 1
ATOM 552 C C . ILE A 1 70 ? -9.203 21.5 -0.658 1 97.62 70 ILE A C 1
ATOM 554 O O . ILE A 1 70 ? -8.641 20.406 -0.491 1 97.62 70 ILE A O 1
ATOM 558 N N . PRO A 1 71 ? -9.242 22.141 -1.797 1 97.75 71 PRO A N 1
ATOM 559 C CA . PRO A 1 71 ? -8.461 21.578 -2.9 1 97.75 71 PRO A CA 1
ATOM 560 C C . PRO A 1 71 ? -6.961 21.547 -2.609 1 97.75 71 PRO A C 1
ATOM 562 O O . PRO A 1 71 ? -6.414 22.516 -2.074 1 97.75 71 PRO A O 1
ATOM 565 N N . CYS A 1 72 ? -6.352 20.406 -2.936 1 98.25 72 CYS A N 1
ATOM 566 C CA . CYS A 1 72 ? -4.941 20.281 -2.584 1 98.25 72 CYS A CA 1
ATOM 567 C C . CYS A 1 72 ? -4.207 19.406 -3.598 1 98.25 72 CYS A C 1
ATOM 569 O O . CYS A 1 72 ? -4.828 18.828 -4.492 1 98.25 72 CYS A O 1
ATOM 571 N N . ARG A 1 73 ? -2.936 19.406 -3.52 1 98.25 73 ARG A N 1
ATOM 572 C CA . ARG A 1 73 ? -2.033 18.578 -4.32 1 98.25 73 ARG A CA 1
ATOM 573 C C . ARG A 1 73 ? -0.921 17.984 -3.463 1 98.25 73 ARG A C 1
ATOM 575 O O . ARG A 1 73 ? -0.561 18.547 -2.428 1 98.25 73 ARG A O 1
ATOM 582 N N . LEU A 1 74 ? -0.437 16.859 -3.912 1 98.44 74 LEU A N 1
ATOM 583 C CA . LEU A 1 74 ? 0.732 16.328 -3.215 1 98.44 74 LEU A CA 1
ATOM 584 C C . LEU A 1 74 ? 1.936 17.25 -3.404 1 98.44 74 LEU A C 1
ATOM 586 O O . LEU A 1 74 ? 2.152 17.781 -4.496 1 98.44 74 LEU A O 1
ATOM 590 N N . LEU A 1 75 ? 2.602 17.422 -2.379 1 97.75 75 LEU A N 1
ATOM 591 C CA . LEU A 1 75 ? 3.779 18.281 -2.377 1 97.75 75 LEU A CA 1
ATOM 592 C C . LEU A 1 75 ? 5.047 17.469 -2.615 1 97.75 75 LEU A C 1
ATOM 594 O O . LEU A 1 75 ? 5.379 16.578 -1.825 1 97.75 75 LEU A O 1
ATOM 598 N N . PRO A 1 76 ? 5.785 17.75 -3.742 1 97.31 76 PRO A N 1
ATOM 599 C CA . PRO A 1 76 ? 7.07 17.062 -3.934 1 97.31 76 PRO A CA 1
ATOM 600 C C . PRO A 1 76 ? 8.086 17.406 -2.844 1 97.31 76 PRO A C 1
ATOM 602 O O . PRO A 1 76 ? 8.219 18.578 -2.463 1 97.31 76 PRO A O 1
ATOM 605 N N . ILE A 1 77 ? 8.742 16.312 -2.309 1 97.5 77 ILE A N 1
ATOM 606 C CA . ILE A 1 77 ? 9.719 16.547 -1.244 1 97.5 77 ILE A CA 1
ATOM 607 C C . ILE A 1 77 ? 10.961 15.695 -1.482 1 97.5 77 ILE A C 1
ATOM 609 O O . ILE A 1 77 ? 10.938 14.781 -2.311 1 97.5 77 ILE A O 1
ATOM 613 N N . ASN A 1 78 ? 12.047 16.094 -0.778 1 97.62 78 ASN A N 1
ATOM 614 C CA . ASN A 1 78 ? 13.211 15.227 -0.642 1 97.62 78 ASN A CA 1
ATOM 615 C C . ASN A 1 78 ? 13.086 14.305 0.567 1 97.62 78 ASN A C 1
ATOM 617 O O . ASN A 1 78 ? 12.812 14.766 1.678 1 97.62 78 ASN A O 1
ATOM 621 N N . MET A 1 79 ? 13.258 13.031 0.333 1 97.75 79 MET A N 1
ATOM 622 C CA . MET A 1 79 ? 13.156 12.109 1.46 1 97.75 79 MET A CA 1
ATOM 623 C C . MET A 1 79 ? 14 10.859 1.22 1 97.75 79 MET A C 1
ATOM 625 O O . MET A 1 79 ? 14.273 10.5 0.073 1 97.75 79 MET A O 1
ATOM 629 N N . LYS A 1 80 ? 14.391 10.258 2.268 1 97.94 80 LYS A N 1
ATOM 630 C CA . LYS A 1 80 ? 14.992 8.93 2.178 1 97.94 80 LYS A CA 1
ATOM 631 C C . LYS A 1 80 ? 13.93 7.836 2.141 1 97.94 80 LYS A C 1
ATOM 633 O O . LYS A 1 80 ? 12.914 7.93 2.832 1 97.94 80 LYS A O 1
ATOM 638 N N . SER A 1 81 ? 14.156 6.883 1.35 1 98.19 81 SER A N 1
ATOM 639 C CA . SER A 1 81 ? 13.242 5.75 1.246 1 98.19 81 SER A CA 1
ATOM 640 C C . SER A 1 81 ? 13.977 4.48 0.827 1 98.19 81 SER A C 1
ATOM 642 O O . SER A 1 81 ? 15.078 4.547 0.287 1 98.19 81 SER A O 1
ATOM 644 N N . ARG A 1 82 ? 13.375 3.375 1.069 1 97.75 82 ARG A N 1
ATOM 645 C CA . ARG A 1 82 ? 13.938 2.078 0.703 1 97.75 82 ARG A CA 1
ATOM 646 C C . ARG A 1 82 ? 13.422 1.625 -0.66 1 97.75 82 ARG A C 1
ATOM 648 O O . ARG A 1 82 ? 13.695 0.502 -1.09 1 97.75 82 ARG A O 1
ATOM 655 N N . LEU A 1 83 ? 12.656 2.473 -1.337 1 97.31 83 LEU A N 1
ATOM 656 C CA . LEU A 1 83 ? 12.219 2.184 -2.699 1 97.31 83 LEU A CA 1
ATOM 657 C C . LEU A 1 83 ? 13.414 2.029 -3.631 1 97.31 83 LEU A C 1
ATOM 659 O O . LEU A 1 83 ? 14.523 2.465 -3.305 1 97.31 83 LEU A O 1
ATOM 663 N N . CYS A 1 84 ? 13.164 1.408 -4.742 1 96.06 84 CYS A N 1
ATOM 664 C CA . CYS A 1 84 ? 14.211 1.244 -5.738 1 96.06 84 CYS A CA 1
ATOM 665 C C . CYS A 1 84 ? 14.227 2.414 -6.715 1 96.06 84 CYS A C 1
ATOM 667 O O . CYS A 1 84 ? 13.172 2.881 -7.141 1 96.06 84 CYS A O 1
ATOM 669 N N . PRO A 1 85 ? 15.445 2.83 -7.043 1 94.5 85 PRO A N 1
ATOM 670 C CA . PRO A 1 85 ? 15.5 3.803 -8.141 1 94.5 85 PRO A CA 1
ATOM 671 C C . PRO A 1 85 ? 15.055 3.217 -9.477 1 94.5 85 PRO A C 1
ATOM 673 O O . PRO A 1 85 ? 15.312 2.043 -9.758 1 94.5 85 PRO A O 1
ATOM 676 N N . SER A 1 86 ? 14.438 3.977 -10.258 1 88.12 86 SER A N 1
ATOM 677 C CA . SER A 1 86 ? 13.883 3.504 -11.523 1 88.12 86 SER A CA 1
ATOM 678 C C . SER A 1 86 ? 14.977 3.072 -12.484 1 88.12 86 SER A C 1
ATOM 680 O O . SER A 1 86 ? 14.758 2.221 -13.352 1 88.12 86 SER A O 1
ATOM 682 N N . ASP A 1 87 ? 16.094 3.514 -12.273 1 84.94 87 ASP A N 1
ATOM 683 C CA . ASP A 1 87 ? 17.172 3.299 -13.242 1 84.94 87 ASP A CA 1
ATOM 684 C C . ASP A 1 87 ? 18.109 2.189 -12.781 1 84.94 87 ASP A C 1
ATOM 686 O O . ASP A 1 87 ? 19.078 1.857 -13.477 1 84.94 87 ASP A O 1
ATOM 690 N N . ASP A 1 88 ? 17.812 1.586 -11.664 1 85.12 88 ASP A N 1
ATOM 691 C CA . ASP A 1 88 ? 18.688 0.557 -11.117 1 85.12 88 ASP A CA 1
ATOM 692 C C . ASP A 1 88 ? 17.891 -0.663 -10.656 1 85.12 88 ASP A C 1
ATOM 694 O O . ASP A 1 88 ? 17.375 -0.691 -9.539 1 85.12 88 ASP A O 1
ATOM 698 N N . LYS A 1 89 ? 17.953 -1.711 -11.406 1 76.88 89 LYS A N 1
ATOM 699 C CA . LYS A 1 89 ? 17.172 -2.912 -11.125 1 76.88 89 LYS A CA 1
ATOM 700 C C . LYS A 1 89 ? 17.797 -3.725 -10 1 76.88 89 LYS A C 1
ATOM 702 O O . LYS A 1 89 ? 17.125 -4.523 -9.352 1 76.88 89 LYS A O 1
ATOM 707 N N . ASP A 1 90 ? 19 -3.465 -9.68 1 82.19 90 ASP A N 1
ATOM 708 C CA . ASP A 1 90 ? 19.703 -4.281 -8.695 1 82.19 90 ASP A CA 1
ATOM 709 C C . ASP A 1 90 ? 20.125 -3.441 -7.492 1 82.19 90 ASP A C 1
ATOM 711 O O . ASP A 1 90 ? 21.125 -3.76 -6.828 1 82.19 90 ASP A O 1
ATOM 715 N N . ALA A 1 91 ? 19.406 -2.396 -7.324 1 90.56 91 ALA A N 1
ATOM 716 C CA . ALA A 1 91 ? 19.766 -1.541 -6.195 1 90.56 91 ALA A CA 1
ATOM 717 C C . ALA A 1 91 ? 19.641 -2.295 -4.875 1 90.56 91 ALA A C 1
ATOM 719 O O . ALA A 1 91 ? 18.656 -3 -4.648 1 90.56 91 ALA A O 1
ATOM 720 N N . PRO A 1 92 ? 20.672 -2.189 -4.039 1 93.12 92 PRO A N 1
ATOM 721 C CA . PRO A 1 92 ? 20.578 -2.842 -2.73 1 93.12 92 PRO A CA 1
ATOM 722 C C . PRO A 1 92 ? 19.406 -2.312 -1.888 1 93.12 92 PRO A C 1
ATOM 724 O O . PRO A 1 92 ? 18.969 -1.181 -2.09 1 93.12 92 PRO A O 1
ATOM 727 N N . ASP A 1 93 ? 18.984 -3.113 -1.033 1 94.19 93 ASP A N 1
ATOM 728 C CA . ASP A 1 93 ? 17.906 -2.734 -0.12 1 94.19 93 ASP A CA 1
ATOM 729 C C . ASP A 1 93 ? 18.438 -1.858 1.015 1 94.19 93 ASP A C 1
ATOM 731 O O . ASP A 1 93 ? 18.703 -2.352 2.113 1 94.19 93 ASP A O 1
ATOM 735 N N . GLU A 1 94 ? 18.5 -0.601 0.754 1 95.62 94 GLU A N 1
ATOM 736 C CA . GLU A 1 94 ? 18.922 0.403 1.724 1 95.62 94 GLU A CA 1
ATOM 737 C C . GLU A 1 94 ? 18.219 1.733 1.489 1 95.62 94 GLU A C 1
ATOM 739 O O . GLU A 1 94 ? 17.797 2.029 0.368 1 95.62 94 GLU A O 1
ATOM 744 N N . ALA A 1 95 ? 18.078 2.422 2.566 1 97 95 ALA A N 1
ATOM 745 C CA . ALA A 1 95 ? 17.484 3.748 2.422 1 97 95 ALA A CA 1
ATOM 746 C C . ALA A 1 95 ? 18.375 4.664 1.591 1 97 95 ALA A C 1
ATOM 748 O O . ALA A 1 95 ? 19.609 4.668 1.756 1 97 95 ALA A O 1
ATOM 749 N N . ARG A 1 96 ? 17.781 5.383 0.69 1 96.75 96 ARG A N 1
ATOM 750 C CA . ARG A 1 96 ? 18.5 6.348 -0.129 1 96.75 96 ARG A CA 1
ATOM 751 C C . ARG A 1 96 ? 17.703 7.625 -0.324 1 96.75 96 ARG A C 1
ATOM 753 O O . ARG A 1 96 ? 16.469 7.621 -0.173 1 96.75 96 ARG A O 1
ATOM 760 N N . LEU A 1 97 ? 18.406 8.672 -0.564 1 97.25 97 LEU A N 1
ATOM 761 C CA . LEU A 1 97 ? 17.75 9.969 -0.76 1 97.25 97 LEU A CA 1
ATOM 762 C C . LEU A 1 97 ? 17.125 10.055 -2.146 1 97.25 97 LEU A C 1
ATOM 764 O O . LEU A 1 97 ? 17.766 9.742 -3.148 1 97.25 97 LEU A O 1
ATOM 768 N N . PHE A 1 98 ? 15.906 10.367 -2.213 1 97.38 98 PHE A N 1
ATOM 769 C CA . PHE A 1 98 ? 15.195 10.703 -3.443 1 97.38 98 PHE A CA 1
ATOM 770 C C . PHE A 1 98 ? 14.758 12.156 -3.432 1 97.38 98 PHE A C 1
ATOM 772 O O . PHE A 1 98 ? 14.258 12.656 -2.418 1 97.38 98 PHE A O 1
ATOM 779 N N . GLU A 1 99 ? 14.906 12.828 -4.555 1 96.62 99 GLU A N 1
ATOM 780 C CA . GLU A 1 99 ? 14.602 14.25 -4.629 1 96.62 99 GLU A CA 1
ATOM 781 C C . GLU A 1 99 ? 13.305 14.492 -5.398 1 96.62 99 GLU A C 1
ATOM 783 O O . GLU A 1 99 ? 13.023 13.82 -6.391 1 96.62 99 GLU A O 1
ATOM 788 N N . ASP A 1 100 ? 12.516 15.453 -4.852 1 96.88 100 ASP A N 1
ATOM 789 C CA . ASP A 1 100 ? 11.328 15.953 -5.535 1 96.88 100 ASP A CA 1
ATOM 790 C C . ASP A 1 100 ? 10.359 14.812 -5.855 1 96.88 100 ASP A C 1
ATOM 792 O O . ASP A 1 100 ? 9.945 14.656 -7.004 1 96.88 100 ASP A O 1
ATOM 796 N N . VAL A 1 101 ? 10.039 14.039 -4.82 1 97.38 101 VAL A N 1
ATOM 797 C CA . VAL A 1 101 ? 9.164 12.891 -5.039 1 97.38 101 VAL A CA 1
ATOM 798 C C . VAL A 1 101 ? 7.879 13.055 -4.234 1 97.38 101 VAL A C 1
ATOM 800 O O . VAL A 1 101 ? 7.859 13.75 -3.217 1 97.38 101 VAL A O 1
ATOM 803 N N . CYS A 1 102 ? 6.812 12.461 -4.684 1 97.81 102 CYS A N 1
ATOM 804 C CA . CYS A 1 102 ? 5.527 12.414 -3.996 1 97.81 102 CYS A CA 1
ATOM 805 C C . CYS A 1 102 ? 5.215 11 -3.527 1 97.81 102 CYS A C 1
ATOM 807 O O . CYS A 1 102 ? 4.383 10.312 -4.121 1 97.81 102 CYS A O 1
ATOM 809 N N . GLU A 1 103 ? 5.965 10.555 -2.594 1 98.38 103 GLU A N 1
ATOM 810 C CA . GLU A 1 103 ? 5.805 9.234 -1.988 1 98.38 103 GLU A CA 1
ATOM 811 C C . GLU A 1 103 ? 5.32 9.352 -0.545 1 98.38 103 GLU A C 1
ATOM 813 O O . GLU A 1 103 ? 5.48 10.391 0.09 1 98.38 103 GLU A O 1
ATOM 818 N N . PRO A 1 104 ? 4.641 8.312 -0.031 1 98.75 104 PRO A N 1
ATOM 819 C CA . PRO A 1 104 ? 4.289 8.375 1.39 1 98.75 104 PRO A CA 1
ATOM 820 C C . PRO A 1 104 ? 5.512 8.516 2.295 1 98.75 104 PRO A C 1
ATOM 822 O O . PRO A 1 104 ? 6.52 7.836 2.088 1 98.75 104 PRO A O 1
ATOM 825 N N . ILE A 1 105 ? 5.379 9.312 3.295 1 98.69 105 ILE A N 1
ATOM 826 C CA . ILE A 1 105 ? 6.508 9.531 4.195 1 98.69 105 ILE A CA 1
ATOM 827 C C . ILE A 1 105 ? 6.461 8.516 5.336 1 98.69 105 ILE A C 1
ATOM 829 O O . ILE A 1 105 ? 7.469 8.289 6.012 1 98.69 105 ILE A O 1
ATOM 833 N N . SER A 1 106 ? 5.301 7.961 5.539 1 98.62 106 SER A N 1
ATOM 834 C CA . SER A 1 106 ? 5.074 6.98 6.594 1 98.62 106 SER A CA 1
ATOM 835 C C . SER A 1 106 ? 3.852 6.121 6.297 1 98.62 106 SER A C 1
ATOM 837 O O . SER A 1 106 ? 2.992 6.508 5.504 1 98.62 106 SER A O 1
ATOM 839 N N . VAL A 1 107 ? 3.881 4.969 6.883 1 98.69 107 VAL A N 1
ATOM 840 C CA . VAL A 1 107 ? 2.734 4.066 6.883 1 98.69 107 VAL A CA 1
ATOM 841 C C . VAL A 1 107 ? 2.363 3.705 8.32 1 98.69 107 VAL A C 1
ATOM 843 O O . VAL A 1 107 ? 3.236 3.385 9.133 1 98.69 107 VAL A O 1
ATOM 846 N N . GLN A 1 108 ? 1.093 3.838 8.633 1 98.19 108 GLN A N 1
ATOM 847 C CA . GLN A 1 108 ? 0.588 3.357 9.914 1 98.19 108 GLN A CA 1
ATOM 848 C C . GLN A 1 108 ? -0.205 2.064 9.742 1 98.19 108 GLN A C 1
ATOM 850 O O . GLN A 1 108 ? -1.038 1.957 8.844 1 98.19 108 GLN A O 1
ATOM 855 N N . MET A 1 109 ? 0.114 1.125 10.562 1 97.81 109 MET A N 1
ATOM 856 C CA . MET A 1 109 ? -0.571 -0.163 10.609 1 97.81 109 MET A CA 1
ATOM 857 C C . MET A 1 109 ? -1.314 -0.334 11.93 1 97.81 109 MET A C 1
ATOM 859 O O . MET A 1 109 ? -0.701 -0.318 13 1 97.81 109 MET A O 1
ATOM 863 N N . ARG A 1 110 ? -2.598 -0.508 11.812 1 97.25 110 ARG A N 1
ATOM 864 C CA . ARG A 1 110 ? -3.461 -0.567 12.984 1 97.25 110 ARG A CA 1
ATOM 865 C C . ARG A 1 110 ? -4.207 -1.896 13.055 1 97.25 110 ARG A C 1
ATOM 867 O O . ARG A 1 110 ? -4.883 -2.283 12.094 1 97.25 110 ARG A O 1
ATOM 874 N N . ARG A 1 111 ? -4.074 -2.6 14.164 1 96.75 111 ARG A N 1
ATOM 875 C CA . ARG A 1 111 ? -4.895 -3.783 14.398 1 96.75 111 ARG A CA 1
ATOM 876 C C . ARG A 1 111 ? -6.32 -3.395 14.766 1 96.75 111 ARG A C 1
ATOM 878 O O . ARG A 1 111 ? -6.566 -2.885 15.867 1 96.75 111 ARG A O 1
ATOM 885 N N . ILE A 1 112 ? -7.27 -3.697 13.953 1 95.88 112 ILE A N 1
ATOM 886 C CA . ILE A 1 112 ? -8.617 -3.172 14.156 1 95.88 112 ILE A CA 1
ATOM 887 C C . ILE A 1 112 ? -9.562 -4.309 14.539 1 95.88 112 ILE A C 1
ATOM 889 O O . ILE A 1 112 ? -10.766 -4.094 14.703 1 95.88 112 ILE A O 1
ATOM 893 N N . GLY A 1 113 ? -9.125 -5.461 14.609 1 93.25 113 GLY A N 1
ATOM 894 C CA . GLY A 1 113 ? -9.836 -6.672 14.992 1 93.25 113 GLY A CA 1
ATOM 895 C C . GLY A 1 113 ? -8.977 -7.922 14.883 1 93.25 113 GLY A C 1
ATOM 896 O O . GLY A 1 113 ? -7.836 -7.859 14.43 1 93.25 113 GLY A O 1
ATOM 897 N N . GLU A 1 114 ? -9.539 -9.008 15.281 1 92.81 114 GLU A N 1
ATOM 898 C CA . GLU A 1 114 ? -8.82 -10.273 15.141 1 92.81 114 GLU A CA 1
ATOM 899 C C . GLU A 1 114 ? -8.562 -10.609 13.672 1 92.81 114 GLU A C 1
ATOM 901 O O . GLU A 1 114 ? -9.508 -10.812 12.906 1 92.81 114 GLU A O 1
ATOM 906 N N . GLY A 1 115 ? -7.344 -10.57 13.359 1 95.06 115 GLY A N 1
ATOM 907 C CA . GLY A 1 115 ? -6.965 -10.914 11.992 1 95.06 115 GLY A CA 1
ATOM 908 C C . GLY A 1 115 ? -7.254 -9.805 11 1 95.06 115 GLY A C 1
ATOM 909 O O . GLY A 1 115 ? -7.242 -10.031 9.789 1 95.06 115 GLY A O 1
ATOM 910 N N . GLU A 1 116 ? -7.613 -8.617 11.555 1 97.19 116 GLU A N 1
ATOM 911 C CA . GLU A 1 116 ? -7.93 -7.492 10.68 1 97.19 116 GLU A CA 1
ATOM 912 C C . GLU A 1 116 ? -6.906 -6.371 10.836 1 97.19 116 GLU A C 1
ATOM 914 O O . GLU A 1 116 ? -6.492 -6.051 11.953 1 97.19 116 GLU A O 1
ATOM 919 N N . MET A 1 117 ? -6.516 -5.824 9.734 1 98.19 117 MET A N 1
ATOM 920 C CA . MET A 1 117 ? -5.48 -4.793 9.703 1 98.19 117 MET A CA 1
ATOM 921 C C . MET A 1 117 ? -5.934 -3.59 8.883 1 98.19 117 MET A C 1
ATOM 923 O O . MET A 1 117 ? -6.586 -3.746 7.852 1 98.19 117 MET A O 1
ATOM 927 N N . LYS A 1 118 ? -5.672 -2.453 9.398 1 98.38 118 LYS A N 1
ATOM 928 C CA . LYS A 1 118 ? -5.809 -1.219 8.633 1 98.38 118 LYS A CA 1
ATOM 929 C C . LYS A 1 118 ? -4.441 -0.614 8.32 1 98.38 118 LYS A C 1
ATOM 931 O O . LYS A 1 118 ? -3.602 -0.47 9.211 1 98.38 118 LYS A O 1
ATOM 936 N N . ILE A 1 119 ? -4.223 -0.331 7.074 1 98.69 119 ILE A N 1
ATOM 937 C CA . ILE A 1 119 ? -3.012 0.349 6.625 1 98.69 119 ILE A CA 1
ATOM 938 C C . ILE A 1 119 ? -3.354 1.768 6.176 1 98.69 119 ILE A C 1
ATOM 940 O O . ILE A 1 119 ? -4.281 1.97 5.387 1 98.69 119 ILE A O 1
ATOM 944 N N . ILE A 1 120 ? -2.621 2.736 6.672 1 98.81 120 ILE A N 1
ATOM 945 C CA . ILE A 1 120 ? -2.824 4.129 6.289 1 98.81 120 ILE A CA 1
ATOM 946 C C . ILE A 1 120 ? -1.529 4.699 5.711 1 98.81 120 ILE A C 1
ATOM 948 O O . ILE A 1 120 ? -0.511 4.766 6.406 1 98.81 120 ILE A O 1
ATOM 952 N N . TRP A 1 121 ? -1.562 5.137 4.488 1 98.88 121 TRP A N 1
ATOM 953 C CA . TRP A 1 121 ? -0.442 5.793 3.82 1 98.88 121 TRP A CA 1
ATOM 954 C C . TRP A 1 121 ? -0.508 7.305 4.004 1 98.88 121 TRP A C 1
ATOM 956 O O . TRP A 1 121 ? -1.526 7.93 3.699 1 98.88 121 TRP A O 1
ATOM 966 N N . TRP A 1 122 ? 0.584 7.945 4.406 1 98.94 122 TRP A N 1
ATOM 967 C CA . TRP A 1 122 ? 0.582 9.375 4.719 1 98.94 122 TRP A CA 1
ATOM 968 C C . TRP A 1 122 ? 1.475 10.141 3.748 1 98.94 122 TRP A C 1
ATOM 970 O O . TRP A 1 122 ? 2.672 9.867 3.646 1 98.94 122 TRP A O 1
ATOM 980 N N . TYR A 1 123 ? 0.898 11.117 3.133 1 98.88 123 TYR A N 1
ATOM 981 C CA . TYR A 1 123 ? 1.576 12 2.188 1 98.88 123 TYR A CA 1
ATOM 982 C C . TYR A 1 123 ? 1.665 13.422 2.732 1 98.88 123 TYR A C 1
ATOM 984 O O . TYR A 1 123 ? 0.926 13.789 3.646 1 98.88 123 TYR A O 1
ATOM 992 N N . ILE A 1 124 ? 2.564 14.148 2.182 1 98.75 124 ILE A N 1
ATOM 993 C CA . ILE A 1 124 ? 2.588 15.586 2.396 1 98.75 124 ILE A CA 1
ATOM 994 C C . ILE A 1 124 ? 1.886 16.297 1.239 1 98.75 124 ILE A C 1
ATOM 996 O O . ILE A 1 124 ? 2.125 15.977 0.072 1 98.75 124 ILE A O 1
ATOM 1000 N N . ALA A 1 125 ? 1.016 17.141 1.592 1 98.69 125 ALA A N 1
ATOM 1001 C CA . ALA A 1 125 ? 0.262 17.891 0.583 1 98.69 125 ALA A CA 1
ATOM 1002 C C . ALA A 1 125 ? 0.277 19.375 0.875 1 98.69 125 ALA A C 1
ATOM 1004 O O . ALA A 1 125 ? 0.628 19.797 1.981 1 98.69 125 ALA A O 1
ATOM 1005 N N . ALA A 1 126 ? -0.108 20.141 -0.162 1 98.25 126 ALA A N 1
ATOM 1006 C CA . ALA A 1 126 ? -0.25 21.594 -0.034 1 98.25 126 ALA A CA 1
ATOM 1007 C C . ALA A 1 126 ? -1.563 22.062 -0.646 1 98.25 126 ALA A C 1
ATOM 1009 O O . ALA A 1 126 ? -2.016 21.531 -1.659 1 98.25 126 ALA A O 1
ATOM 1010 N N . VAL A 1 127 ? -2.068 23.109 -0.072 1 97.75 127 VAL A N 1
ATOM 1011 C CA . VAL A 1 127 ? -3.291 23.734 -0.557 1 97.75 127 VAL A CA 1
ATOM 1012 C C . VAL A 1 127 ? -3.062 24.297 -1.96 1 97.75 127 VAL A C 1
ATOM 1014 O O . VAL A 1 127 ? -2.02 24.891 -2.236 1 97.75 127 VAL A O 1
ATOM 1017 N N . ASN A 1 128 ? -4.051 24.016 -2.795 1 96.88 128 ASN A N 1
ATOM 1018 C CA . ASN A 1 128 ? -4.102 24.781 -4.031 1 96.88 128 ASN A CA 1
ATOM 1019 C C . ASN A 1 128 ? -4.691 26.172 -3.795 1 96.88 128 ASN A C 1
ATOM 1021 O O . ASN A 1 128 ? -5.906 26.359 -3.842 1 96.88 128 ASN A O 1
ATOM 1025 N N . GLU A 1 129 ? -3.908 27.109 -3.65 1 90.94 129 GLU A N 1
ATOM 1026 C CA . GLU A 1 129 ? -4.316 28.438 -3.195 1 90.94 129 GLU A CA 1
ATOM 1027 C C . GLU A 1 129 ? -5.227 29.125 -4.215 1 90.94 129 GLU A C 1
ATOM 1029 O O . GLU A 1 129 ? -6.055 29.953 -3.854 1 90.94 129 GLU A O 1
ATOM 1034 N N . ASN A 1 130 ? -5.184 28.703 -5.438 1 92.06 130 ASN A N 1
ATOM 1035 C CA . ASN A 1 130 ? -5.945 29.359 -6.492 1 92.06 130 ASN A CA 1
ATOM 1036 C C . ASN A 1 130 ? -7.301 28.703 -6.703 1 92.06 130 ASN A C 1
ATOM 1038 O O . ASN A 1 130 ? -8.07 29.109 -7.57 1 92.06 130 ASN A O 1
ATOM 1042 N N . GLU A 1 131 ? -7.555 27.703 -5.934 1 92.75 131 GLU A N 1
ATOM 1043 C CA . GLU A 1 131 ? -8.828 27 -6.078 1 92.75 131 GLU A CA 1
ATOM 1044 C C . GLU A 1 131 ? -9.773 27.328 -4.93 1 92.75 131 GLU A C 1
ATOM 1046 O O . GLU A 1 131 ? -9.336 27.594 -3.809 1 92.75 131 GLU A O 1
ATOM 1051 N N . THR A 1 132 ? -11.023 27.266 -5.199 1 91.38 132 THR A N 1
ATOM 1052 C CA . THR A 1 132 ? -12.047 27.641 -4.23 1 91.38 132 THR A CA 1
ATOM 1053 C C . THR A 1 132 ? -12.273 26.516 -3.225 1 91.38 1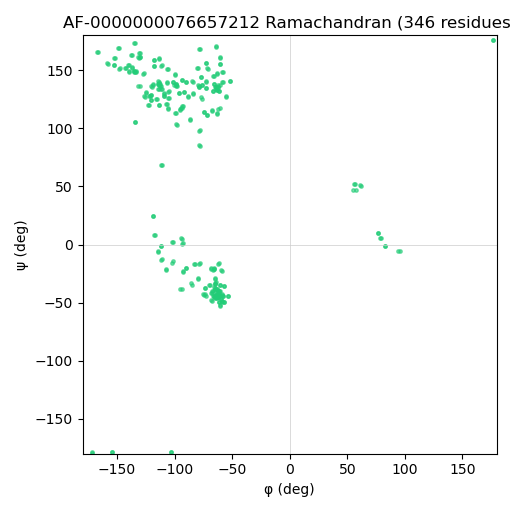32 THR A C 1
ATOM 1055 O O . THR A 1 132 ? -12.344 25.344 -3.604 1 91.38 132 THR A O 1
ATOM 1058 N N . VAL A 1 133 ? -12.383 26.953 -2.027 1 91.06 133 VAL A N 1
ATOM 1059 C CA . VAL A 1 133 ? -12.664 26.016 -0.95 1 91.06 133 VAL A CA 1
ATOM 1060 C C . VAL A 1 133 ? -14.141 25.625 -0.989 1 91.06 133 VAL A C 1
ATOM 1062 O O . VAL A 1 133 ? -15.016 26.469 -1.207 1 91.06 133 VAL A O 1
ATOM 1065 N N . GLU A 1 134 ? -14.312 24.297 -0.795 1 89.38 134 GLU A N 1
ATOM 1066 C CA . GLU A 1 134 ? -15.68 23.781 -0.713 1 89.38 134 GLU A CA 1
ATOM 1067 C C . GLU A 1 134 ? -16.078 23.484 0.732 1 89.38 134 GLU A C 1
ATOM 1069 O O . GLU A 1 134 ? -15.336 23.828 1.662 1 89.38 134 GLU A O 1
ATOM 1074 N N . LYS A 1 135 ? -17.312 22.984 0.771 1 89.88 135 LYS A N 1
ATOM 1075 C CA . LYS A 1 135 ? -17.812 22.641 2.1 1 89.88 135 LYS A CA 1
ATOM 1076 C C . LYS A 1 135 ? -17.141 21.391 2.633 1 89.88 135 LYS A C 1
ATOM 1078 O O . LYS A 1 135 ? -16.953 20.406 1.899 1 89.88 135 LYS A O 1
ATOM 1083 N N . CYS A 1 136 ? -16.734 21.438 3.867 1 88.75 136 CYS A N 1
ATOM 1084 C CA . CYS A 1 136 ? -16.172 20.281 4.555 1 88.75 136 CYS A CA 1
ATOM 1085 C C . CYS A 1 136 ? -17.25 19.25 4.863 1 88.75 136 CYS A C 1
ATOM 1087 O O . CYS A 1 136 ? -18.422 19.609 5.02 1 88.75 136 CYS A O 1
ATOM 1089 N N . GLU A 1 137 ? -16.906 18.016 4.945 1 88.88 137 GLU A N 1
ATOM 1090 C CA . GLU A 1 137 ? -17.828 16.953 5.316 1 88.88 137 GLU A CA 1
ATOM 1091 C C . GLU A 1 137 ? -18.438 17.203 6.691 1 88.88 137 GLU A C 1
ATOM 1093 O O . GLU A 1 137 ? -17.797 17.781 7.566 1 88.88 137 GLU A O 1
ATOM 1098 N N . GLY A 1 138 ? -19.656 16.75 6.828 1 87.56 138 GLY A N 1
ATOM 1099 C CA . GLY A 1 138 ? -20.328 16.891 8.109 1 87.56 138 GLY A CA 1
ATOM 1100 C C . GLY A 1 138 ? -19.641 16.125 9.227 1 87.56 138 GLY A C 1
ATOM 1101 O O . GLY A 1 138 ? -18.984 15.117 8.984 1 87.56 138 GLY A O 1
ATOM 1102 N N . GLY A 1 139 ? -19.688 16.625 10.453 1 90.56 139 GLY A N 1
ATOM 1103 C CA . GLY A 1 139 ? -19.156 15.945 11.625 1 90.56 139 GLY A CA 1
ATOM 1104 C C . GLY A 1 139 ? -17.734 16.359 11.969 1 90.56 139 GLY A C 1
ATOM 1105 O O . GLY A 1 139 ? -17.203 15.969 13.008 1 90.56 139 GLY A O 1
ATOM 1106 N N . PHE A 1 140 ? -17.203 17.156 11.102 1 93.44 140 PHE A N 1
ATOM 1107 C CA . PHE A 1 140 ? -15.828 17.625 11.336 1 93.44 140 PHE A CA 1
ATOM 1108 C C . PHE A 1 140 ? -15.75 19.141 11.266 1 93.44 140 PHE A C 1
ATOM 1110 O O . PHE A 1 140 ? -16.516 19.781 10.523 1 93.44 140 PHE A O 1
ATOM 1117 N N . GLU A 1 141 ? -14.883 19.656 12.055 1 95.75 141 GLU A N 1
ATOM 1118 C CA . GLU A 1 141 ? -14.453 21.047 11.938 1 95.75 141 GLU A CA 1
ATOM 1119 C C . GLU A 1 141 ? -12.984 21.141 11.531 1 95.75 141 GLU A C 1
ATOM 1121 O O . GLU A 1 141 ? -12.156 20.375 12.023 1 95.75 141 GLU A O 1
ATOM 1126 N N . ILE A 1 142 ? -12.766 22.078 10.68 1 96.94 142 ILE A N 1
ATOM 1127 C CA . ILE A 1 142 ? -11.406 22.234 10.156 1 96.94 142 ILE A CA 1
ATOM 1128 C C . ILE A 1 142 ? -10.688 23.359 10.906 1 96.94 142 ILE A C 1
ATOM 1130 O O . ILE A 1 142 ? -11.266 24.422 11.133 1 96.94 142 ILE A O 1
ATOM 1134 N N . GLU A 1 143 ? -9.445 23.109 11.234 1 97.38 143 GLU A N 1
ATOM 1135 C CA . GLU A 1 143 ? -8.625 24.125 11.906 1 97.38 143 GLU A CA 1
ATOM 1136 C C . GLU A 1 143 ? -7.234 24.203 11.289 1 97.38 143 GLU A C 1
ATOM 1138 O O . GLU A 1 143 ? -6.691 23.188 10.828 1 97.38 143 GLU A O 1
ATOM 1143 N N . TRP A 1 144 ? -6.723 25.406 11.359 1 98 144 TRP A N 1
ATOM 1144 C CA . TRP A 1 144 ? -5.348 25.656 10.938 1 98 144 TRP A CA 1
ATOM 1145 C C . TRP A 1 144 ? -4.484 26.078 12.125 1 98 144 TRP A C 1
ATOM 1147 O O . TRP A 1 144 ? -4.883 26.922 12.922 1 98 144 TRP A O 1
ATOM 1157 N N . HIS A 1 145 ? -3.363 25.5 12.211 1 98.44 145 HIS A N 1
ATOM 1158 C CA . HIS A 1 145 ? -2.441 25.828 13.297 1 98.44 145 HIS A CA 1
ATOM 1159 C C . HIS A 1 145 ? -1.004 25.891 12.789 1 98.44 145 HIS A C 1
ATOM 1161 O O . HIS A 1 145 ? -0.626 25.156 11.875 1 98.44 145 HIS A O 1
ATOM 1167 N N . GLY A 1 146 ? -0.228 26.75 13.445 1 98.06 146 GLY A N 1
ATOM 1168 C CA . GLY A 1 146 ? 1.202 26.75 13.18 1 98.06 146 GLY A CA 1
ATOM 1169 C C . GLY A 1 146 ? 1.883 25.469 13.578 1 98.06 146 GLY A C 1
ATOM 1170 O O . GLY A 1 146 ? 1.272 24.609 14.219 1 98.06 146 GLY A O 1
ATOM 1171 N N . TYR A 1 147 ? 3.115 25.312 13.188 1 97 147 TYR A N 1
ATOM 1172 C CA . TYR A 1 147 ? 3.834 24.062 13.312 1 97 147 TYR A CA 1
ATOM 1173 C C . TYR A 1 147 ? 3.971 23.641 14.773 1 97 147 TYR A C 1
ATOM 1175 O O . TYR A 1 147 ? 3.822 22.469 15.109 1 97 147 TYR A O 1
ATOM 1183 N N . GLU A 1 148 ? 4.23 24.578 15.633 1 97 148 GLU A N 1
ATOM 1184 C CA . GLU A 1 148 ? 4.383 24.266 17.047 1 97 148 GLU A CA 1
ATOM 1185 C C . GLU A 1 148 ? 3.035 23.938 17.688 1 97 148 GLU A C 1
ATOM 1187 O O . GLU A 1 148 ? 2.908 22.969 18.422 1 97 148 GLU A O 1
ATOM 1192 N N . GLU A 1 149 ? 2.113 24.688 17.391 1 98.06 149 GLU A N 1
ATOM 1193 C CA . GLU A 1 149 ? 0.792 24.562 18 1 98.06 149 GLU A CA 1
ATOM 1194 C C . GLU A 1 149 ? 0.109 23.266 17.562 1 98.06 149 GLU A C 1
ATOM 1196 O O . GLU A 1 149 ? -0.562 22.609 18.375 1 98.06 149 GLU A O 1
ATOM 1201 N N . VAL A 1 150 ? 0.208 22.906 16.312 1 98.25 150 VAL A N 1
ATOM 1202 C CA . VAL A 1 150 ? -0.483 21.734 15.781 1 98.25 150 VAL A CA 1
ATOM 1203 C C . VAL A 1 150 ? -0.012 20.484 16.516 1 98.25 150 VAL A C 1
ATOM 1205 O O . VAL A 1 150 ? -0.795 19.562 16.734 1 98.25 150 VAL A O 1
ATOM 1208 N N . LEU A 1 151 ? 1.266 20.438 16.906 1 97.44 151 LEU A N 1
ATOM 1209 C CA . LEU A 1 151 ? 1.84 19.281 17.578 1 97.44 151 LEU A CA 1
ATOM 1210 C C . LEU A 1 151 ? 1.249 19.109 18.984 1 97.44 151 LEU A C 1
ATOM 1212 O O . LEU A 1 151 ? 1.223 18 19.531 1 97.44 151 LEU A O 1
ATOM 1216 N N . GLN A 1 152 ? 0.713 20.141 19.531 1 96.06 152 GLN A N 1
ATOM 1217 C CA . GLN A 1 152 ? 0.086 20.109 20.844 1 96.06 152 GLN A CA 1
ATOM 1218 C C . GLN A 1 152 ? -1.409 19.828 20.734 1 96.06 152 GLN A C 1
ATOM 1220 O O . GLN A 1 152 ? -2.016 19.297 21.672 1 96.06 152 GLN A O 1
ATOM 1225 N N . LYS A 1 153 ? -1.924 20.125 19.625 1 96.62 153 LYS A N 1
ATOM 1226 C CA . LYS A 1 153 ? -3.369 20.047 19.438 1 96.62 153 LYS A CA 1
ATOM 1227 C C . LYS A 1 153 ? -3.791 18.625 19.062 1 96.62 153 LYS A C 1
ATOM 1229 O O . LYS A 1 153 ? -4.871 18.172 19.438 1 96.62 153 LYS A O 1
ATOM 1234 N N . LEU A 1 154 ? -2.98 17.938 18.328 1 97.25 154 LEU A N 1
ATOM 1235 C CA . LEU A 1 154 ? -3.307 16.594 17.875 1 97.25 154 LEU A CA 1
ATOM 1236 C C . LEU A 1 154 ? -3.514 15.656 19.062 1 97.25 154 LEU A C 1
ATOM 1238 O O . LEU A 1 154 ? -2.707 15.641 20 1 97.25 154 LEU A O 1
ATOM 1242 N N . THR A 1 155 ? -4.504 14.859 18.969 1 96 155 THR A N 1
ATOM 1243 C CA . THR A 1 155 ? -4.934 14.031 20.094 1 96 155 THR A CA 1
ATOM 1244 C C . THR A 1 155 ? -3.969 12.867 20.312 1 96 155 THR A C 1
ATOM 1246 O O . THR A 1 155 ? -3.592 12.562 21.438 1 96 155 THR A O 1
ATOM 1249 N N . PHE A 1 156 ? -3.561 12.227 19.297 1 94.75 156 PHE A N 1
ATOM 1250 C CA . PHE A 1 156 ? -2.826 10.977 19.422 1 94.75 156 PHE A CA 1
ATOM 1251 C C . PHE A 1 156 ? -1.333 11.195 19.219 1 94.75 156 PHE A C 1
ATOM 1253 O O . PHE A 1 156 ? -0.926 11.914 18.297 1 94.75 156 PHE A O 1
ATOM 1260 N N . GLN A 1 157 ? -0.56 10.57 19.953 1 94.62 157 GLN A N 1
ATOM 1261 C CA . GLN A 1 157 ? 0.892 10.711 19.922 1 94.62 157 GLN A CA 1
ATOM 1262 C C . GLN A 1 157 ? 1.457 10.273 18.562 1 94.62 157 GLN A C 1
ATOM 1264 O O . GLN A 1 157 ? 2.354 10.922 18.031 1 94.62 157 GLN A O 1
ATOM 1269 N N . ASN A 1 158 ? 0.972 9.211 18.031 1 95 158 ASN A N 1
ATOM 1270 C CA . ASN A 1 158 ? 1.439 8.727 16.734 1 95 158 ASN A CA 1
ATOM 1271 C C . ASN A 1 158 ? 1.276 9.781 15.648 1 95 158 ASN A C 1
ATOM 1273 O O . ASN A 1 158 ? 2.117 9.898 14.75 1 95 158 ASN A O 1
ATOM 1277 N N . ASP A 1 159 ? 0.219 10.5 15.781 1 96.75 159 ASP A N 1
ATOM 1278 C CA . ASP A 1 159 ? -0.025 11.547 14.789 1 96.75 159 ASP A CA 1
ATOM 1279 C C . ASP A 1 159 ? 0.919 12.727 15 1 96.75 159 ASP A C 1
ATOM 1281 O O . ASP A 1 159 ? 1.371 13.344 14.031 1 96.75 159 ASP A O 1
ATOM 1285 N N . ARG A 1 160 ? 1.186 13.039 16.234 1 97.69 160 ARG A N 1
ATOM 1286 C CA . ARG A 1 160 ?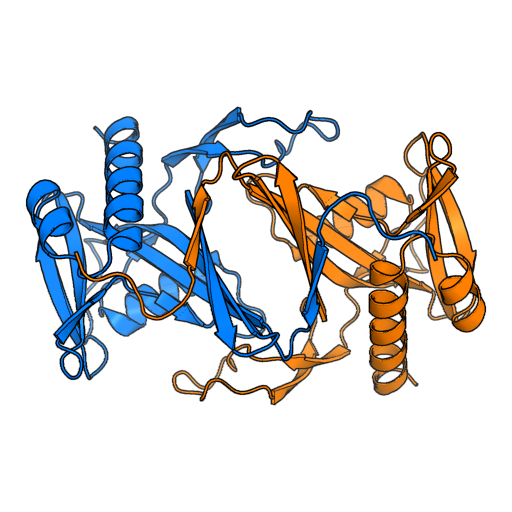 2.121 14.117 16.531 1 97.69 160 ARG A CA 1
ATOM 1287 C C . ARG A 1 160 ? 3.508 13.812 15.969 1 97.69 160 ARG A C 1
ATOM 1289 O O . ARG A 1 160 ? 4.148 14.68 15.375 1 97.69 160 ARG A O 1
ATOM 1296 N N . VAL A 1 161 ? 3.938 12.641 16.141 1 97 161 VAL A N 1
ATOM 1297 C CA . VAL A 1 161 ? 5.234 12.219 15.625 1 97 161 VAL A CA 1
ATOM 1298 C C . VAL A 1 161 ? 5.238 12.281 14.102 1 97 161 VAL A C 1
ATOM 1300 O O . VAL A 1 161 ? 6.195 12.773 13.5 1 97 161 VAL A O 1
ATOM 1303 N N . LEU A 1 162 ? 4.191 11.789 13.523 1 98 162 LEU A N 1
ATOM 1304 C CA . LEU A 1 162 ? 4.023 11.812 12.07 1 98 162 LEU A CA 1
ATOM 1305 C C . LEU A 1 162 ? 4.102 13.234 11.539 1 98 162 LEU A C 1
ATOM 1307 O O . LEU A 1 162 ? 4.844 13.508 10.586 1 98 162 LEU A O 1
ATOM 1311 N N . VAL A 1 163 ? 3.373 14.125 12.133 1 98.62 163 VAL A N 1
ATOM 1312 C CA . VAL A 1 163 ? 3.32 15.516 11.68 1 98.62 163 VAL A CA 1
ATOM 1313 C C . VAL A 1 163 ? 4.672 16.188 11.914 1 98.62 163 VAL A C 1
ATOM 1315 O O . VAL A 1 163 ? 5.125 16.984 11.086 1 98.62 163 VAL A O 1
ATOM 1318 N N . GLY A 1 164 ? 5.27 15.875 13.062 1 98.5 164 GLY A N 1
ATOM 1319 C CA . GLY A 1 164 ? 6.617 16.375 13.289 1 98.5 164 GLY A CA 1
ATOM 1320 C C . GLY A 1 164 ? 7.578 16.016 12.164 1 98.5 164 GLY A C 1
ATOM 1321 O O . GLY A 1 164 ? 8.359 16.859 11.719 1 98.5 164 GLY A O 1
ATOM 1322 N N . ARG A 1 165 ? 7.527 14.828 11.719 1 97.94 165 ARG A N 1
ATOM 1323 C CA . ARG A 1 165 ? 8.352 14.383 10.602 1 97.94 165 ARG A CA 1
ATOM 1324 C C . ARG A 1 165 ? 8.016 15.156 9.328 1 97.94 165 ARG A C 1
ATOM 1326 O O . ARG A 1 165 ? 8.914 15.586 8.602 1 97.94 165 ARG A O 1
ATOM 1333 N N . ALA A 1 166 ? 6.773 15.305 9.07 1 98.5 166 ALA A N 1
ATOM 1334 C CA . ALA A 1 166 ? 6.332 16.031 7.883 1 98.5 166 ALA A CA 1
ATOM 1335 C C . ALA A 1 166 ? 6.867 17.453 7.883 1 98.5 166 ALA A C 1
ATOM 1337 O O . ALA A 1 166 ? 7.301 17.969 6.848 1 98.5 166 ALA A O 1
ATOM 1338 N N . ILE A 1 167 ? 6.801 18.094 9.016 1 98.19 167 ILE A N 1
ATOM 1339 C CA . ILE A 1 167 ? 7.285 19.453 9.156 1 98.19 167 ILE A CA 1
ATOM 1340 C C . ILE A 1 167 ? 8.773 19.516 8.812 1 98.19 167 ILE A C 1
ATOM 1342 O O . ILE A 1 167 ? 9.203 20.375 8.031 1 98.19 167 ILE A O 1
ATOM 1346 N N . LYS A 1 168 ? 9.508 18.609 9.336 1 97.38 168 LYS A N 1
ATOM 1347 C CA . LYS A 1 168 ? 10.945 18.578 9.086 1 97.38 168 LYS A CA 1
ATOM 1348 C C . LYS A 1 168 ? 11.234 18.375 7.598 1 97.38 168 LYS A C 1
ATOM 1350 O O . LYS A 1 168 ? 12.086 19.062 7.031 1 97.38 168 LYS A O 1
ATOM 1355 N N . LEU A 1 169 ? 10.547 17.5 6.977 1 97.44 169 LEU A N 1
ATOM 1356 C CA . LEU A 1 169 ? 10.75 17.203 5.559 1 97.44 169 LEU A CA 1
ATOM 1357 C C . LEU A 1 169 ? 10.367 18.406 4.703 1 97.44 169 LEU A C 1
ATOM 1359 O O . LEU A 1 169 ? 11.086 18.75 3.764 1 97.44 169 LEU A O 1
ATOM 1363 N N . ALA A 1 170 ? 9.25 18.984 5.016 1 95.75 170 ALA A N 1
ATOM 1364 C CA . ALA A 1 170 ? 8.789 20.141 4.254 1 95.75 170 ALA A CA 1
ATOM 1365 C C . ALA A 1 170 ? 9.742 21.312 4.406 1 95.75 170 ALA A C 1
ATOM 1367 O O . ALA A 1 170 ? 10.039 22.016 3.43 1 95.75 170 ALA A O 1
ATOM 1368 N N . GLN A 1 171 ? 10.172 21.547 5.594 1 93.31 171 GLN A N 1
ATOM 1369 C CA . GLN A 1 171 ? 11.086 22.656 5.859 1 93.31 171 GLN A CA 1
ATOM 1370 C C . GLN A 1 171 ? 12.422 22.438 5.152 1 93.31 171 GLN A C 1
ATOM 1372 O O . GLN A 1 171 ? 13.023 23.406 4.664 1 93.31 171 GLN A O 1
ATOM 1377 N N . SER A 1 172 ? 12.883 21.266 5.125 1 88.38 172 SER A N 1
ATOM 1378 C CA . SER A 1 172 ? 14.164 20.969 4.492 1 88.38 172 SER A CA 1
ATOM 1379 C C . SER A 1 172 ? 14.109 21.219 2.988 1 88.38 172 SER A C 1
ATOM 1381 O O . SER A 1 172 ? 15.117 21.578 2.377 1 88.38 172 SER A O 1
ATOM 1383 N N . HIS A 1 173 ? 12.984 21.078 2.416 1 83.88 173 HIS A N 1
ATOM 1384 C CA . HIS A 1 173 ? 12.852 21.203 0.968 1 83.88 173 HIS A CA 1
ATOM 1385 C C . HIS A 1 173 ? 12.422 22.609 0.562 1 83.88 173 HIS A C 1
ATOM 1387 O O . HIS A 1 173 ? 12.844 23.109 -0.481 1 83.88 173 HIS A O 1
ATOM 1393 N N . TYR A 1 174 ? 11.57 23.234 1.291 1 80.94 174 TYR A N 1
ATOM 1394 C CA . TYR A 1 174 ? 10.961 24.484 0.859 1 80.94 174 TYR A CA 1
ATOM 1395 C C . TYR A 1 174 ? 11.445 25.641 1.718 1 80.94 174 TYR A C 1
ATOM 1397 O O . TYR A 1 174 ? 11.172 26.812 1.407 1 80.94 174 TYR A O 1
ATOM 1405 N N . LEU A 1 175 ? 12.031 25.312 2.738 1 67.94 175 LEU A N 1
ATOM 1406 C CA . LEU A 1 175 ? 12.617 26.391 3.527 1 67.94 175 LEU A CA 1
ATOM 1407 C C . LEU A 1 175 ? 14.125 26.203 3.662 1 67.94 175 LEU A C 1
ATOM 1409 O O . LEU A 1 175 ? 14.891 27.172 3.541 1 67.94 175 LEU A O 1
ATOM 1413 N N . MET B 1 1 ? -1.174 12.312 27.281 1 51.72 1 MET B N 1
ATOM 1414 C CA . MET B 1 1 ? -0.98 11.984 25.859 1 51.72 1 MET B CA 1
ATOM 1415 C C . MET B 1 1 ? -1.807 10.766 25.469 1 51.72 1 MET B C 1
ATOM 1417 O O . MET B 1 1 ? -1.643 9.688 26.047 1 51.72 1 MET B O 1
ATOM 1421 N N . THR B 1 2 ? -3 11.039 25 1 64.75 2 THR B N 1
ATOM 1422 C CA . THR B 1 2 ? -3.916 9.922 24.812 1 64.75 2 THR B CA 1
ATOM 1423 C C . THR B 1 2 ? -3.432 9.008 23.688 1 64.75 2 THR B C 1
ATOM 1425 O O . THR B 1 2 ? -3.064 9.484 22.609 1 64.75 2 THR B O 1
ATOM 1428 N N . THR B 1 3 ? -3.061 7.711 24.016 1 67.44 3 THR B N 1
ATOM 1429 C CA . THR B 1 3 ? -2.717 6.695 23.016 1 67.44 3 THR B CA 1
ATOM 1430 C C . THR B 1 3 ? -3.977 6.105 22.391 1 67.44 3 THR B C 1
ATOM 1432 O O . THR B 1 3 ? -5.023 6.035 23.031 1 67.44 3 THR B O 1
ATOM 1435 N N . SER B 1 4 ? -4.004 5.949 21.078 1 72.69 4 SER B N 1
ATOM 1436 C CA . SER B 1 4 ? -5.105 5.355 20.328 1 72.69 4 SER B CA 1
ATOM 1437 C C . SER B 1 4 ? -5.5 3.998 20.906 1 72.69 4 SER B C 1
ATOM 1439 O O . SER B 1 4 ? -4.648 3.266 21.422 1 72.69 4 SER B O 1
ATOM 1441 N N . PRO B 1 5 ? -6.781 3.717 20.953 1 78.19 5 PRO B N 1
ATOM 1442 C CA . PRO B 1 5 ? -7.23 2.412 21.438 1 78.19 5 PRO B CA 1
ATOM 1443 C C . PRO B 1 5 ? -6.723 1.253 20.578 1 78.19 5 PRO B C 1
ATOM 1445 O O . PRO B 1 5 ? -6.762 0.099 21.016 1 78.19 5 PRO B O 1
ATOM 1448 N N . TYR B 1 6 ? -6.285 1.569 19.438 1 84.38 6 TYR B N 1
ATOM 1449 C CA . TYR B 1 6 ? -5.789 0.525 18.547 1 84.38 6 TYR B CA 1
ATOM 1450 C C . TYR B 1 6 ? -4.27 0.43 18.609 1 84.38 6 TYR B C 1
ATOM 1452 O O . TYR B 1 6 ? -3.58 1.45 18.672 1 84.38 6 TYR B O 1
ATOM 1460 N N . GLN B 1 7 ? -3.863 -0.788 18.656 1 88.81 7 GLN B N 1
ATOM 1461 C CA . GLN B 1 7 ? -2.424 -0.971 18.5 1 88.81 7 GLN B CA 1
ATOM 1462 C C . GLN B 1 7 ? -1.959 -0.473 17.125 1 88.81 7 GLN B C 1
ATOM 1464 O O . GLN B 1 7 ? -2.395 -0.983 16.094 1 88.81 7 GLN B O 1
ATOM 1469 N N . THR B 1 8 ? -1.129 0.522 17.203 1 94 8 THR B N 1
ATOM 1470 C CA . THR B 1 8 ? -0.686 1.164 15.977 1 94 8 THR B CA 1
ATOM 1471 C C . THR B 1 8 ? 0.837 1.197 15.898 1 94 8 THR B C 1
ATOM 1473 O O . THR B 1 8 ? 1.505 1.562 16.875 1 94 8 THR B O 1
ATOM 1476 N N . GLU B 1 9 ? 1.347 0.725 14.852 1 95.94 9 GLU B N 1
ATOM 1477 C CA . GLU B 1 9 ? 2.77 0.855 14.547 1 95.94 9 GLU B CA 1
ATOM 1478 C C . GLU B 1 9 ? 2.996 1.769 13.344 1 95.94 9 GLU B C 1
ATOM 1480 O O . GLU B 1 9 ? 2.238 1.726 12.375 1 95.94 9 GLU B O 1
ATOM 1485 N N . THR B 1 10 ? 3.957 2.582 13.516 1 97.25 10 THR B N 1
ATOM 1486 C CA . THR B 1 10 ? 4.301 3.49 12.422 1 97.25 10 THR B CA 1
ATOM 1487 C C . THR B 1 10 ? 5.66 3.133 11.828 1 97.25 10 THR B C 1
ATOM 1489 O O . THR B 1 10 ? 6.621 2.883 12.562 1 97.25 10 THR B O 1
ATOM 1492 N N . PHE B 1 11 ? 5.719 3.082 10.523 1 98.38 11 PHE B N 1
ATOM 1493 C CA . PHE B 1 11 ? 6.969 2.881 9.797 1 98.38 11 PHE B CA 1
ATOM 1494 C C . PHE B 1 11 ? 7.234 4.039 8.844 1 98.38 11 PHE B C 1
ATOM 1496 O O . PHE B 1 11 ? 6.363 4.414 8.055 1 98.38 11 PHE B O 1
ATOM 1503 N N . THR B 1 12 ? 8.398 4.609 8.945 1 98.38 12 THR B N 1
ATOM 1504 C CA . THR B 1 12 ? 8.789 5.656 8.008 1 98.38 12 THR B CA 1
ATOM 1505 C C . THR B 1 12 ? 9.234 5.055 6.676 1 98.38 12 THR B C 1
ATOM 1507 O O . THR B 1 12 ? 9.461 3.846 6.582 1 98.38 12 THR B O 1
ATOM 1510 N N . SER B 1 13 ? 9.383 5.91 5.695 1 98.44 13 SER B N 1
ATOM 1511 C CA . SER B 1 13 ? 9.844 5.484 4.375 1 98.44 13 SER B CA 1
ATOM 1512 C C . SER B 1 13 ? 11.219 4.844 4.449 1 98.44 13 SER B C 1
ATOM 1514 O O . SER B 1 13 ? 11.586 4.043 3.588 1 98.44 13 SER B O 1
ATOM 1516 N N . GLU B 1 14 ? 11.977 5.125 5.469 1 98.25 14 GLU B N 1
ATOM 1517 C CA . GLU B 1 14 ? 13.328 4.598 5.621 1 98.25 14 GLU B CA 1
ATOM 1518 C C . GLU B 1 14 ? 13.305 3.195 6.227 1 98.25 14 GLU B C 1
ATOM 1520 O O . GLU B 1 14 ? 14.297 2.471 6.156 1 98.25 14 GLU B O 1
ATOM 1525 N N . ASN B 1 15 ? 12.188 2.859 6.812 1 98.19 15 ASN B N 1
ATOM 1526 C CA . ASN B 1 15 ? 12.117 1.599 7.543 1 98.19 15 ASN B CA 1
ATOM 1527 C C . ASN B 1 15 ? 11.086 0.653 6.934 1 98.19 15 ASN B C 1
ATOM 1529 O O . ASN B 1 15 ? 10.758 -0.382 7.52 1 98.19 15 ASN B O 1
ATOM 1533 N N . LEU B 1 16 ? 10.562 1.021 5.789 1 98.38 16 LEU B N 1
ATOM 1534 C CA . LEU B 1 16 ? 9.547 0.228 5.113 1 98.38 16 LEU B CA 1
ATOM 1535 C C . LEU B 1 16 ? 10.023 -0.201 3.727 1 98.38 16 LEU B C 1
ATOM 1537 O O . LEU B 1 16 ? 10.484 0.628 2.943 1 98.38 16 LEU B O 1
ATOM 1541 N N . VAL B 1 17 ? 9.93 -1.438 3.455 1 98.19 17 VAL B N 1
ATOM 1542 C CA . VAL B 1 17 ? 10.164 -1.968 2.115 1 98.19 17 VAL B CA 1
ATOM 1543 C C . VAL B 1 17 ? 8.836 -2.379 1.483 1 98.19 17 VAL B C 1
ATOM 1545 O O . VAL B 1 17 ? 8.086 -3.174 2.059 1 98.19 17 VAL B O 1
ATOM 1548 N N . GLU B 1 18 ? 8.516 -1.815 0.398 1 98.44 18 GLU B N 1
ATOM 1549 C CA . GLU B 1 18 ? 7.293 -2.158 -0.322 1 98.44 18 GLU B CA 1
ATOM 1550 C C . GLU B 1 18 ? 7.598 -2.99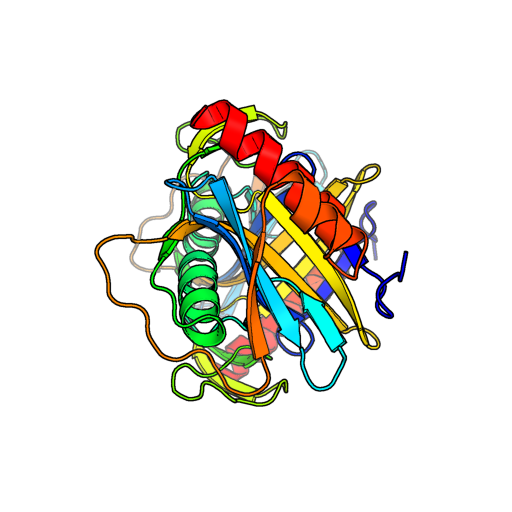6 -1.561 1 98.44 18 GLU B C 1
ATOM 1552 O O . GLU B 1 18 ? 8.422 -2.609 -2.389 1 98.44 18 GLU B O 1
ATOM 1557 N N . SER B 1 19 ? 6.957 -4.129 -1.67 1 98.5 19 SER B N 1
ATOM 1558 C CA . SER B 1 19 ? 7.117 -5.043 -2.797 1 98.5 19 SER B CA 1
ATOM 1559 C C . SER B 1 19 ? 5.766 -5.48 -3.35 1 98.5 19 SER B C 1
ATOM 1561 O O . SER B 1 19 ? 4.73 -5.273 -2.711 1 98.5 19 SER B O 1
ATOM 1563 N N . ALA B 1 20 ? 5.789 -5.957 -4.516 1 98.75 20 ALA B N 1
ATOM 1564 C CA . ALA B 1 20 ? 4.613 -6.543 -5.148 1 98.75 20 ALA B CA 1
ATOM 1565 C C . ALA B 1 20 ? 4.996 -7.742 -6.012 1 98.75 20 ALA B C 1
ATOM 1567 O O . ALA B 1 20 ? 6.133 -7.84 -6.477 1 98.75 20 ALA B O 1
ATOM 1568 N N . GLY B 1 21 ? 4.109 -8.625 -6.148 1 98.75 21 GLY B N 1
ATOM 1569 C CA . GLY B 1 21 ? 4.305 -9.828 -6.945 1 98.75 21 GLY B CA 1
ATOM 1570 C C . GLY B 1 21 ? 3.008 -10.414 -7.469 1 98.75 21 GLY B C 1
ATOM 1571 O O . GLY B 1 21 ? 1.938 -9.828 -7.285 1 98.75 21 GLY B O 1
ATOM 1572 N N . THR B 1 22 ? 3.191 -11.547 -8.18 1 98.88 22 THR B N 1
ATOM 1573 C CA . THR B 1 22 ? 2.012 -12.156 -8.781 1 98.88 22 THR B CA 1
ATOM 1574 C C . THR B 1 22 ? 2.008 -13.664 -8.555 1 98.88 22 THR B C 1
ATOM 1576 O O . THR B 1 22 ? 3.061 -14.266 -8.328 1 98.88 22 THR B O 1
ATOM 1579 N N . ILE B 1 23 ? 0.854 -14.211 -8.445 1 98.88 23 ILE B N 1
ATOM 1580 C CA . ILE B 1 23 ? 0.63 -15.609 -8.781 1 98.88 23 ILE B CA 1
ATOM 1581 C C . ILE B 1 23 ? 0.327 -15.742 -10.273 1 98.88 23 ILE B C 1
ATOM 1583 O O . ILE B 1 23 ? -0.747 -15.344 -10.734 1 98.88 23 ILE B O 1
ATOM 1587 N N . LEU B 1 24 ? 1.246 -16.25 -10.984 1 98.75 24 LEU B N 1
ATOM 1588 C CA . LEU B 1 24 ? 1.208 -16.203 -12.445 1 98.75 24 LEU B CA 1
ATOM 1589 C C . LEU B 1 24 ? 0.615 -17.5 -13.008 1 98.75 24 LEU B C 1
ATOM 1591 O O . LEU B 1 24 ? 1.23 -18.562 -12.922 1 98.75 24 LEU B O 1
ATOM 1595 N N . PHE B 1 25 ? -0.503 -17.344 -13.656 1 98.31 25 PHE B N 1
ATOM 1596 C CA . PHE B 1 25 ? -1.231 -18.453 -14.25 1 98.31 25 PHE B CA 1
ATOM 1597 C C . PHE B 1 25 ? -0.934 -18.562 -15.742 1 98.31 25 PHE B C 1
ATOM 1599 O O . PHE B 1 25 ? -0.836 -17.547 -16.438 1 98.31 25 PHE B O 1
ATOM 1606 N N . ARG B 1 26 ? -0.768 -19.734 -16.172 1 96.75 26 ARG B N 1
ATOM 1607 C CA . ARG B 1 26 ? -0.952 -20.062 -17.578 1 96.75 26 ARG B CA 1
ATOM 1608 C C . ARG B 1 26 ? -2.326 -20.672 -17.812 1 96.75 26 ARG B C 1
ATOM 1610 O O . ARG B 1 26 ? -2.533 -21.875 -17.578 1 96.75 26 ARG B O 1
ATOM 1617 N N . LEU B 1 27 ? -3.191 -19.922 -18.344 1 94.12 27 LEU B N 1
ATOM 1618 C CA . LEU B 1 27 ? -4.594 -20.312 -18.406 1 94.12 27 LEU B CA 1
ATOM 1619 C C . LEU B 1 27 ? -4.777 -21.469 -19.391 1 94.12 27 LEU B C 1
ATOM 1621 O O . LEU B 1 27 ? -5.582 -22.375 -19.141 1 94.12 27 LEU B O 1
ATOM 1625 N N . SER B 1 28 ? -4.043 -21.5 -20.422 1 92.75 28 SER B N 1
ATOM 1626 C CA . SER B 1 28 ? -4.207 -22.5 -21.469 1 92.75 28 SER B CA 1
ATOM 1627 C C . SER B 1 28 ? -3.912 -23.906 -20.953 1 92.75 28 SER B C 1
ATOM 1629 O O . SER B 1 28 ? -4.527 -24.875 -21.391 1 92.75 28 SER B O 1
ATOM 1631 N N . THR B 1 29 ? -2.965 -24.031 -19.984 1 94.06 29 THR B N 1
ATOM 1632 C CA . THR B 1 29 ? -2.559 -25.344 -19.5 1 94.06 29 THR B CA 1
ATOM 1633 C C . THR B 1 29 ? -2.951 -25.531 -18.031 1 94.06 29 THR B C 1
ATOM 1635 O O . THR B 1 29 ? -2.666 -26.562 -17.422 1 94.06 29 THR B O 1
ATOM 1638 N N . GLN B 1 30 ? -3.457 -24.469 -17.438 1 94.5 30 GLN B N 1
ATOM 1639 C CA . GLN B 1 30 ? -3.861 -24.469 -16.047 1 94.5 30 GLN B CA 1
ATOM 1640 C C . GLN B 1 30 ? -2.676 -24.781 -15.133 1 94.5 30 GLN B C 1
ATOM 1642 O O . GLN B 1 30 ? -2.756 -25.672 -14.281 1 94.5 30 GLN B O 1
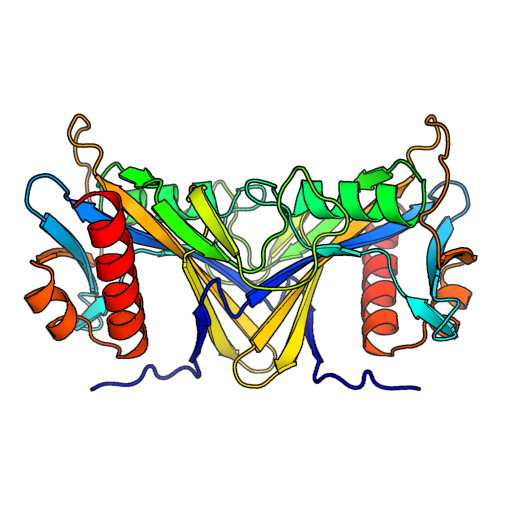ATOM 1647 N N . ASP B 1 31 ? -1.622 -24.062 -15.32 1 97.25 31 ASP B N 1
ATOM 1648 C CA . ASP B 1 31 ? -0.405 -24.141 -14.523 1 97.25 31 ASP B CA 1
ATOM 1649 C C . ASP B 1 31 ? -0.113 -22.828 -13.82 1 97.25 31 ASP B C 1
ATOM 1651 O O . ASP B 1 31 ? -0.647 -21.781 -14.195 1 97.25 31 ASP B O 1
ATOM 1655 N N . ILE B 1 32 ? 0.643 -22.953 -12.82 1 98.62 32 ILE B N 1
ATOM 1656 C CA . ILE B 1 32 ? 1.14 -21.797 -12.102 1 98.62 32 ILE B CA 1
ATOM 1657 C C . ILE B 1 32 ? 2.666 -21.781 -12.141 1 98.62 32 ILE B C 1
ATOM 1659 O O . ILE B 1 32 ? 3.309 -22.812 -11.984 1 98.62 32 ILE B O 1
ATOM 1663 N N . CYS B 1 33 ? 3.197 -20.625 -12.398 1 98.38 33 CYS B N 1
ATOM 1664 C CA . CYS B 1 33 ? 4.645 -20.438 -12.461 1 98.38 33 CYS B CA 1
ATOM 1665 C C . CYS B 1 33 ? 5.23 -20.219 -11.07 1 98.38 33 CYS B C 1
ATOM 1667 O O . CYS B 1 33 ? 4.734 -19.406 -10.305 1 98.38 33 CYS B O 1
ATOM 1669 N N . ILE B 1 34 ? 6.262 -20.938 -10.688 1 98.5 34 ILE B N 1
ATOM 1670 C CA . ILE B 1 34 ? 7.035 -20.672 -9.477 1 98.5 34 ILE B CA 1
ATOM 1671 C C . ILE B 1 34 ? 8.523 -20.641 -9.812 1 98.5 34 ILE B C 1
ATOM 1673 O O . ILE B 1 34 ? 8.93 -21.062 -10.906 1 98.5 34 ILE B O 1
ATOM 1677 N N . MET B 1 35 ? 9.273 -20.047 -8.914 1 98 35 MET B N 1
ATOM 1678 C CA . MET B 1 35 ? 10.711 -19.891 -9.117 1 98 35 MET B CA 1
ATOM 1679 C C . MET B 1 35 ? 11.484 -20.719 -8.094 1 98 35 MET B C 1
ATOM 1681 O O . MET B 1 35 ? 11.117 -20.781 -6.922 1 98 35 MET B O 1
ATOM 1685 N N . CYS B 1 36 ? 12.477 -21.344 -8.508 1 96.81 36 CYS B N 1
ATOM 1686 C CA . CYS B 1 36 ? 13.43 -22.016 -7.629 1 96.81 36 CYS B CA 1
ATOM 1687 C C . CYS B 1 36 ? 14.664 -21.156 -7.406 1 96.81 36 CYS B C 1
ATOM 1689 O O . CYS B 1 36 ? 15.406 -20.859 -8.352 1 96.81 36 CYS B O 1
ATOM 1691 N N . ASP B 1 37 ? 14.82 -20.719 -6.203 1 95.06 37 ASP B N 1
ATOM 1692 C CA . ASP B 1 37 ? 16.062 -20.062 -5.828 1 95.06 37 ASP B CA 1
ATOM 1693 C C . ASP B 1 37 ? 17.203 -21.062 -5.742 1 95.06 37 ASP B C 1
ATOM 1695 O O . ASP B 1 37 ? 17.297 -21.844 -4.793 1 95.06 37 ASP B O 1
ATOM 1699 N N . ILE B 1 38 ? 18.125 -20.953 -6.66 1 93.69 38 ILE B N 1
ATOM 1700 C CA . ILE B 1 38 ? 19.141 -21.984 -6.824 1 93.69 38 ILE B CA 1
ATOM 1701 C C . ILE B 1 38 ? 20.047 -22.016 -5.586 1 93.69 38 ILE B C 1
ATOM 1703 O O . ILE B 1 38 ? 20.359 -23.094 -5.082 1 93.69 38 ILE B O 1
ATOM 1707 N N . LYS B 1 39 ? 20.438 -20.891 -5.121 1 92.94 39 LYS B N 1
ATOM 1708 C CA . LYS B 1 39 ? 21.328 -20.812 -3.973 1 92.94 39 LYS B CA 1
ATOM 1709 C C . LYS B 1 39 ? 20.656 -21.328 -2.709 1 92.94 39 LYS B C 1
ATOM 1711 O O . LYS B 1 39 ? 21.266 -22.062 -1.93 1 92.94 39 LYS B O 1
ATOM 1716 N N . ARG B 1 40 ? 19.438 -21.109 -2.533 1 92.81 40 ARG B N 1
ATOM 1717 C CA . ARG B 1 40 ? 18.734 -21.438 -1.299 1 92.81 40 ARG B CA 1
ATOM 1718 C C . ARG B 1 40 ? 17.922 -22.719 -1.461 1 92.81 40 ARG B C 1
ATOM 1720 O O . ARG B 1 40 ? 17.453 -23.297 -0.475 1 92.81 40 ARG B O 1
ATOM 1727 N N . ASN B 1 41 ? 17.734 -23.094 -2.625 1 93.75 41 ASN B N 1
ATOM 1728 C CA . ASN B 1 41 ? 16.906 -24.25 -2.939 1 93.75 41 ASN B CA 1
ATOM 1729 C C . ASN B 1 41 ? 15.492 -24.078 -2.379 1 93.75 41 ASN B C 1
ATOM 1731 O O . ASN B 1 41 ? 14.984 -24.969 -1.694 1 93.75 41 ASN B O 1
ATOM 1735 N N . GLU B 1 42 ? 14.914 -23.016 -2.553 1 96.31 42 GLU B N 1
ATOM 1736 C CA . GLU B 1 42 ? 13.555 -22.672 -2.139 1 96.31 42 GLU B CA 1
ATOM 1737 C C . GLU B 1 42 ? 12.68 -22.328 -3.344 1 96.31 42 GLU B C 1
ATOM 1739 O O . GLU B 1 42 ? 13.141 -21.703 -4.297 1 96.31 42 GLU B O 1
ATOM 1744 N N . TYR B 1 43 ? 11.5 -22.828 -3.291 1 97.56 43 TYR B N 1
ATOM 1745 C CA . TYR B 1 43 ? 10.5 -22.484 -4.301 1 97.56 43 TYR B CA 1
ATOM 1746 C C . TYR B 1 43 ? 9.648 -21.297 -3.844 1 97.56 43 TYR B C 1
ATOM 1748 O O . TYR B 1 43 ? 8.969 -21.375 -2.82 1 97.56 43 TYR B O 1
ATOM 1756 N N . ILE B 1 44 ? 9.711 -20.234 -4.625 1 97.56 44 ILE B N 1
ATOM 1757 C CA . ILE B 1 44 ? 9.102 -18.984 -4.199 1 97.56 44 ILE B CA 1
ATOM 1758 C C . ILE B 1 44 ? 8.312 -18.375 -5.355 1 97.56 44 ILE B C 1
ATOM 1760 O O . ILE B 1 44 ? 8.297 -18.922 -6.461 1 97.56 44 ILE B O 1
ATOM 1764 N N . LEU B 1 45 ? 7.621 -17.344 -5.082 1 98.44 45 LEU B N 1
ATOM 1765 C CA . LEU B 1 45 ? 6.812 -16.609 -6.055 1 98.44 45 LEU B CA 1
ATOM 1766 C C . LEU B 1 45 ? 7.547 -15.375 -6.547 1 98.44 45 LEU B C 1
ATOM 1768 O O . LEU B 1 45 ? 8.336 -14.781 -5.812 1 98.44 45 LEU B O 1
ATOM 1772 N N . PRO B 1 46 ? 7.352 -15.016 -7.766 1 98.38 46 PRO B N 1
ATOM 1773 C CA . PRO B 1 46 ? 8.016 -13.812 -8.266 1 98.38 46 PRO B CA 1
ATOM 1774 C C . PRO B 1 46 ? 7.508 -12.539 -7.594 1 98.38 46 PRO B C 1
ATOM 1776 O O . PRO B 1 46 ? 6.297 -12.336 -7.477 1 98.38 46 PRO B O 1
ATOM 1779 N N . LYS B 1 47 ? 8.336 -11.742 -7.172 1 97.88 47 LYS B N 1
ATOM 1780 C CA . LYS B 1 47 ? 8.047 -10.469 -6.523 1 97.88 47 LYS B CA 1
ATOM 1781 C C . LYS B 1 47 ? 9.297 -9.602 -6.43 1 97.88 47 LYS B C 1
ATOM 1783 O O . LYS B 1 47 ? 10.414 -10.094 -6.59 1 97.88 47 LYS B O 1
ATOM 1788 N N . GLY B 1 48 ? 9.07 -8.32 -6.137 1 97.19 48 GLY B N 1
ATOM 1789 C CA . GLY B 1 48 ? 10.211 -7.441 -5.926 1 97.19 48 GLY B CA 1
ATOM 1790 C C . GLY B 1 48 ? 9.82 -6.066 -5.41 1 97.19 48 GLY B C 1
ATOM 1791 O O . GLY B 1 48 ? 8.633 -5.773 -5.242 1 97.19 48 GLY B O 1
ATOM 1792 N N . ARG B 1 49 ? 10.844 -5.242 -5.23 1 97.88 49 ARG B N 1
ATOM 1793 C CA . ARG B 1 49 ? 10.664 -3.926 -4.621 1 97.88 49 ARG B CA 1
ATOM 1794 C C . ARG B 1 49 ? 10.055 -2.943 -5.617 1 97.88 49 ARG B C 1
ATOM 1796 O O . ARG B 1 49 ? 10.391 -2.969 -6.805 1 97.88 49 ARG B O 1
ATOM 1803 N N . ARG B 1 50 ? 9.227 -2.096 -5.094 1 98.06 50 ARG B N 1
ATOM 1804 C CA . ARG B 1 50 ? 8.625 -1.055 -5.918 1 98.06 50 ARG B CA 1
ATOM 1805 C C . ARG B 1 50 ? 9.641 0.023 -6.273 1 98.06 50 ARG B C 1
ATOM 1807 O O . ARG B 1 50 ? 10.445 0.433 -5.434 1 98.06 50 ARG B O 1
ATOM 1814 N N . ASN B 1 51 ? 9.594 0.523 -7.523 1 97.56 51 ASN B N 1
ATOM 1815 C CA . ASN B 1 51 ? 10.383 1.68 -7.934 1 97.56 51 ASN B CA 1
ATOM 1816 C C . ASN B 1 51 ? 9.734 2.986 -7.484 1 97.56 51 ASN B C 1
ATOM 1818 O O . ASN B 1 51 ? 8.508 3.072 -7.375 1 97.56 51 ASN B O 1
ATOM 1822 N N . ILE B 1 52 ? 10.57 3.938 -7.297 1 97.06 52 ILE B N 1
ATOM 1823 C CA . ILE B 1 52 ? 10.07 5.277 -7.012 1 97.06 52 ILE B CA 1
ATOM 1824 C C . ILE B 1 52 ? 9.109 5.715 -8.117 1 97.06 52 ILE B C 1
ATOM 1826 O O . ILE B 1 52 ? 9.406 5.562 -9.305 1 97.06 52 ILE B O 1
ATOM 1830 N N . GLY B 1 53 ? 7.891 6.156 -7.699 1 96 53 GLY B N 1
ATOM 1831 C CA . GLY B 1 53 ? 6.926 6.695 -8.648 1 96 53 GLY B CA 1
ATOM 1832 C C . GLY B 1 53 ? 6.129 5.617 -9.359 1 96 53 GLY B C 1
ATOM 1833 O O . GLY B 1 53 ? 5.234 5.922 -10.156 1 96 53 GLY B O 1
ATOM 1834 N N . GLU B 1 54 ? 6.375 4.387 -9.094 1 96.88 54 GLU B N 1
ATOM 1835 C CA . GLU B 1 54 ? 5.723 3.268 -9.766 1 96.88 54 GLU B CA 1
ATOM 1836 C C . GLU B 1 54 ? 4.496 2.793 -8.992 1 96.88 54 GLU B C 1
ATOM 1838 O O . GLU B 1 54 ? 4.52 2.744 -7.758 1 96.88 54 GLU B O 1
ATOM 1843 N N . SER B 1 55 ? 3.445 2.434 -9.688 1 96.94 55 SER B N 1
ATOM 1844 C CA . SER B 1 55 ? 2.307 1.825 -9.008 1 96.94 55 SER B CA 1
ATOM 1845 C C . SER B 1 55 ? 2.621 0.397 -8.57 1 96.94 55 SER B C 1
ATOM 1847 O O . SER B 1 55 ? 3.492 -0.255 -9.148 1 96.94 55 SER B O 1
ATOM 1849 N N . ARG B 1 56 ? 1.93 -0.076 -7.582 1 97.44 56 ARG B N 1
ATOM 1850 C CA . ARG B 1 56 ? 2.148 -1.448 -7.137 1 97.44 56 ARG B CA 1
ATOM 1851 C C . ARG B 1 56 ? 1.752 -2.445 -8.219 1 97.44 56 ARG B C 1
ATOM 1853 O O . ARG B 1 56 ? 2.365 -3.508 -8.352 1 97.44 56 ARG B O 1
ATOM 1860 N N . ARG B 1 57 ? 0.712 -2.098 -9 1 97.94 57 ARG B N 1
ATOM 1861 C CA . ARG B 1 57 ? 0.306 -2.951 -10.109 1 97.94 57 ARG B CA 1
ATOM 1862 C C . ARG B 1 57 ? 1.431 -3.098 -11.133 1 97.94 57 ARG B C 1
ATOM 1864 O O . ARG B 1 57 ? 1.747 -4.211 -11.562 1 97.94 57 ARG B O 1
ATOM 1871 N N . ASP B 1 58 ? 1.976 -1.979 -11.508 1 97.81 58 ASP B N 1
ATOM 1872 C CA . ASP B 1 58 ? 3.078 -1.988 -12.469 1 97.81 58 ASP B CA 1
ATOM 1873 C C . ASP B 1 58 ? 4.289 -2.725 -11.898 1 97.81 58 ASP B C 1
ATOM 1875 O O . ASP B 1 58 ? 4.984 -3.439 -12.625 1 97.81 58 ASP B O 1
ATOM 1879 N N . THR B 1 59 ? 4.508 -2.545 -10.656 1 98 59 THR B N 1
ATOM 1880 C CA . THR B 1 59 ? 5.602 -3.238 -9.984 1 98 59 THR B CA 1
ATOM 1881 C C . THR B 1 59 ? 5.43 -4.75 -10.102 1 98 59 THR B C 1
ATOM 1883 O O . THR B 1 59 ? 6.375 -5.461 -10.461 1 98 59 THR B O 1
ATOM 1886 N N . ALA B 1 60 ? 4.234 -5.238 -9.789 1 98.69 60 ALA B N 1
ATOM 1887 C CA . ALA B 1 60 ? 3.959 -6.672 -9.82 1 98.69 60 ALA B CA 1
ATOM 1888 C C . ALA B 1 60 ? 4.238 -7.25 -11.203 1 98.69 60 ALA B C 1
ATOM 1890 O O . ALA B 1 60 ? 4.898 -8.281 -11.328 1 98.69 60 ALA B O 1
ATOM 1891 N N . ILE B 1 61 ? 3.779 -6.523 -12.188 1 98.5 61 ILE B N 1
ATOM 1892 C CA . ILE B 1 61 ? 3.955 -6.973 -13.562 1 98.5 61 ILE B CA 1
ATOM 1893 C C . ILE B 1 61 ? 5.434 -6.93 -13.938 1 98.5 61 ILE B C 1
ATOM 1895 O O . ILE B 1 61 ? 5.977 -7.898 -14.469 1 98.5 61 ILE B O 1
ATOM 1899 N N . ARG B 1 62 ? 6.078 -5.801 -13.641 1 97.12 62 ARG B N 1
ATOM 1900 C CA . ARG B 1 62 ? 7.48 -5.621 -14 1 97.12 62 ARG B CA 1
ATOM 1901 C C . ARG B 1 62 ? 8.359 -6.668 -13.32 1 97.12 62 ARG B C 1
ATOM 1903 O O . ARG B 1 62 ? 9.148 -7.348 -13.984 1 97.12 62 ARG B O 1
ATOM 1910 N N . GLU B 1 63 ? 8.242 -6.812 -12.008 1 97.31 63 GLU B N 1
ATOM 1911 C CA . GLU B 1 63 ? 9.07 -7.746 -11.242 1 97.31 63 GLU B CA 1
ATOM 1912 C C . GLU B 1 63 ? 8.852 -9.18 -11.703 1 97.31 63 GLU B C 1
ATOM 1914 O O . GLU B 1 63 ? 9.797 -9.969 -11.781 1 97.31 63 GLU B O 1
ATOM 1919 N N . THR B 1 64 ? 7.594 -9.555 -12.008 1 98.12 64 THR B N 1
ATOM 1920 C CA . THR B 1 64 ? 7.309 -10.898 -12.508 1 98.12 64 THR B CA 1
ATOM 1921 C C . THR B 1 64 ? 7.988 -11.125 -13.859 1 98.12 64 THR B C 1
ATOM 1923 O O . THR B 1 64 ? 8.633 -12.156 -14.062 1 98.12 64 THR B O 1
ATOM 1926 N N . THR B 1 65 ? 7.859 -10.156 -14.695 1 97.19 65 THR B N 1
ATOM 1927 C CA . THR B 1 65 ? 8.469 -10.266 -16.016 1 97.19 65 THR B CA 1
ATOM 1928 C C . THR B 1 65 ? 9.992 -10.312 -15.906 1 97.19 65 THR B C 1
ATOM 1930 O O . THR B 1 65 ? 10.641 -11.125 -16.562 1 97.19 65 THR B O 1
ATOM 1933 N N . GLU B 1 66 ? 10.555 -9.484 -15.094 1 95.31 66 GLU B N 1
ATOM 1934 C CA . GLU B 1 66 ? 12 -9.453 -14.914 1 95.31 66 GLU B CA 1
ATOM 1935 C C . GLU B 1 66 ? 12.523 -10.773 -14.359 1 95.31 66 GLU B C 1
ATOM 1937 O O . GLU B 1 66 ? 13.508 -11.312 -14.859 1 95.31 66 GLU B O 1
ATOM 1942 N N . GLU B 1 67 ? 11.898 -11.336 -13.367 1 96.81 67 GLU B N 1
ATOM 1943 C CA . GLU B 1 67 ? 12.398 -12.508 -12.656 1 96.81 67 GLU B CA 1
ATOM 1944 C C . GLU B 1 67 ? 12.117 -13.789 -13.438 1 96.81 67 GLU B C 1
ATOM 1946 O O . GLU B 1 67 ? 12.891 -14.75 -13.359 1 96.81 67 GLU B O 1
ATOM 1951 N N . THR B 1 68 ? 11.023 -13.836 -14.25 1 97.44 68 THR B N 1
ATOM 1952 C CA . THR B 1 68 ? 10.617 -15.078 -14.898 1 97.44 68 THR B CA 1
ATOM 1953 C C . THR B 1 68 ? 10.922 -15.031 -16.391 1 97.44 68 THR B C 1
ATOM 1955 O O . THR B 1 68 ? 10.953 -16.062 -17.062 1 97.44 68 THR B O 1
ATOM 1958 N N . GLY B 1 69 ? 11.062 -13.797 -16.938 1 97 69 GLY B N 1
ATOM 1959 C CA . GLY B 1 69 ? 11.195 -13.625 -18.375 1 97 69 GLY B CA 1
ATOM 1960 C C . GLY B 1 69 ? 9.867 -13.727 -19.125 1 97 69 GLY B C 1
ATOM 1961 O O . GLY B 1 69 ? 9.836 -13.688 -20.344 1 97 69 GLY B O 1
ATOM 1962 N N . ILE B 1 70 ? 8.789 -13.828 -18.422 1 97.62 70 ILE B N 1
ATOM 1963 C CA . ILE B 1 70 ? 7.5 -14.125 -19.031 1 97.62 70 ILE B CA 1
ATOM 1964 C C . ILE B 1 70 ? 6.629 -12.875 -19.062 1 97.62 70 ILE B C 1
ATOM 1966 O O . ILE B 1 70 ? 6.254 -12.352 -18 1 97.62 70 ILE B O 1
ATOM 1970 N N . PRO B 1 71 ? 6.305 -12.445 -20.25 1 97.75 71 PRO B N 1
ATOM 1971 C CA . PRO B 1 71 ? 5.34 -11.344 -20.312 1 97.75 71 PRO B CA 1
ATOM 1972 C C . PRO B 1 71 ? 3.979 -11.711 -19.734 1 97.75 71 PRO B C 1
ATOM 1974 O O . PRO B 1 71 ? 3.475 -12.812 -19.984 1 97.75 71 PRO B O 1
ATOM 1977 N N . CYS B 1 72 ? 3.438 -10.789 -18.938 1 98.25 72 CYS B N 1
ATOM 1978 C CA . CYS B 1 72 ? 2.186 -11.133 -18.266 1 98.25 72 CYS B CA 1
ATOM 1979 C C . CYS B 1 72 ? 1.327 -9.891 -18.047 1 98.25 72 CYS B C 1
ATOM 1981 O O . CYS B 1 72 ? 1.766 -8.773 -18.328 1 98.25 72 CYS B O 1
ATOM 1983 N N . ARG B 1 73 ? 0.124 -10.086 -17.672 1 98.25 73 ARG B N 1
ATOM 1984 C CA . ARG B 1 73 ? -0.851 -9.062 -17.328 1 98.25 73 ARG B CA 1
ATOM 1985 C C . ARG B 1 73 ? -1.636 -9.445 -16.078 1 98.25 73 ARG B C 1
ATOM 1987 O O . ARG B 1 73 ? -1.793 -10.633 -15.781 1 98.25 73 ARG B O 1
ATOM 1994 N N . LEU B 1 74 ? -2.08 -8.43 -15.391 1 98.44 74 LEU B N 1
ATOM 1995 C CA . LEU B 1 74 ? -2.967 -8.742 -14.273 1 98.44 74 LEU B CA 1
ATOM 1996 C C . LEU B 1 74 ? -4.277 -9.336 -14.773 1 98.44 74 LEU B C 1
ATOM 1998 O O . LEU B 1 74 ? -4.824 -8.891 -15.789 1 98.44 74 LEU B O 1
ATOM 2002 N N . LEU B 1 75 ? -4.676 -10.289 -14.109 1 97.75 75 LEU B N 1
ATOM 2003 C CA . LEU B 1 75 ? -5.91 -10.984 -14.453 1 97.75 75 LEU B CA 1
ATOM 2004 C C . LEU B 1 75 ? -7.09 -10.414 -13.672 1 97.75 75 LEU B C 1
ATOM 2006 O O . LEU B 1 75 ? -7.105 -10.453 -12.438 1 97.75 75 LEU B O 1
ATOM 2010 N N . PRO B 1 76 ? -8.109 -9.836 -14.391 1 97.25 76 PRO B N 1
ATOM 2011 C CA . PRO B 1 76 ? -9.312 -9.398 -13.68 1 97.25 76 PRO B CA 1
ATOM 2012 C C . PRO B 1 76 ? -10.055 -10.555 -13.016 1 97.25 76 PRO B C 1
ATOM 2014 O O . PRO B 1 76 ? -10.234 -11.617 -13.625 1 97.25 76 PRO B O 1
ATOM 2017 N N . ILE B 1 77 ? -10.43 -10.328 -11.695 1 97.5 77 ILE B N 1
ATOM 2018 C CA . ILE B 1 77 ? -11.125 -11.391 -10.977 1 97.5 77 ILE B CA 1
ATOM 2019 C C . ILE B 1 77 ? -12.273 -10.805 -10.164 1 97.5 77 ILE B C 1
ATOM 2021 O O . ILE B 1 77 ? -12.359 -9.586 -9.992 1 97.5 77 ILE B O 1
ATOM 2025 N N . ASN B 1 78 ? -13.188 -11.719 -9.75 1 97.62 78 ASN B N 1
ATOM 2026 C CA . ASN B 1 78 ? -14.172 -11.391 -8.719 1 97.62 78 ASN B CA 1
ATOM 2027 C C . ASN B 1 78 ? -13.633 -11.68 -7.324 1 97.62 78 ASN B C 1
ATOM 2029 O O . ASN B 1 78 ? -13.148 -12.781 -7.055 1 97.62 78 ASN B O 1
ATOM 2033 N N . MET B 1 79 ? -13.719 -10.688 -6.469 1 97.81 79 MET B N 1
ATOM 2034 C CA . MET B 1 79 ? -13.227 -10.914 -5.117 1 97.81 79 MET B CA 1
ATOM 2035 C C . MET B 1 79 ? -13.953 -10.023 -4.113 1 97.81 79 MET B C 1
ATOM 2037 O O . MET B 1 79 ? -14.461 -8.961 -4.48 1 97.81 79 MET B O 1
ATOM 2041 N N . LYS B 1 80 ? -13.984 -10.461 -2.928 1 97.94 80 LYS B N 1
ATOM 2042 C CA . LYS B 1 80 ? -14.438 -9.602 -1.836 1 97.94 80 LYS B CA 1
ATOM 2043 C C . LYS B 1 80 ? -13.297 -8.734 -1.309 1 97.94 80 LYS B C 1
ATOM 2045 O O . LYS B 1 80 ? -12.156 -9.195 -1.211 1 97.94 80 LYS B O 1
ATOM 2050 N N . SER B 1 81 ? -13.609 -7.547 -1.01 1 98.19 81 SER B N 1
ATOM 2051 C CA . SER B 1 81 ? -12.625 -6.625 -0.456 1 98.19 81 SER B CA 1
ATOM 2052 C C . SER B 1 81 ? -13.281 -5.57 0.421 1 98.19 81 SER B C 1
ATOM 2054 O O . SER B 1 81 ? -14.492 -5.336 0.316 1 98.19 81 SER B O 1
ATOM 2056 N N . ARG B 1 82 ? -12.523 -4.953 1.251 1 97.75 82 ARG B N 1
ATOM 2057 C CA . ARG B 1 82 ? -13.008 -3.898 2.135 1 97.75 82 ARG B CA 1
ATOM 2058 C C . ARG B 1 82 ? -12.797 -2.523 1.509 1 97.75 82 ARG B C 1
ATOM 2060 O O . ARG B 1 82 ? -13.039 -1.501 2.154 1 97.75 82 ARG B O 1
ATOM 2067 N N . LEU B 1 83 ? -12.328 -2.492 0.257 1 97.38 83 LEU B N 1
ATOM 2068 C CA . LEU B 1 83 ? -12.219 -1.234 -0.475 1 97.38 83 LEU B CA 1
ATOM 2069 C C . LEU B 1 83 ? -13.586 -0.577 -0.633 1 97.38 83 LEU B C 1
ATOM 2071 O O . LEU B 1 83 ? -14.617 -1.235 -0.482 1 97.38 83 LEU B O 1
ATOM 2075 N N . CYS B 1 84 ? -13.539 0.695 -0.905 1 96.12 84 CYS B N 1
ATOM 2076 C CA . CYS B 1 84 ? -14.789 1.423 -1.126 1 96.12 84 CYS B CA 1
ATOM 2077 C C . CYS B 1 84 ? -15.18 1.394 -2.598 1 96.12 84 CYS B C 1
ATOM 2079 O O . CYS B 1 84 ? -14.328 1.53 -3.477 1 96.12 84 CYS B O 1
ATOM 2081 N N . PRO B 1 85 ? -16.484 1.23 -2.803 1 94.62 85 PRO B N 1
ATOM 2082 C CA . PRO B 1 85 ? -16.922 1.408 -4.188 1 94.62 85 PRO B CA 1
ATOM 2083 C C . PRO B 1 85 ? -16.766 2.844 -4.68 1 94.62 85 PRO B C 1
ATOM 2085 O O . PRO B 1 85 ? -16.938 3.791 -3.91 1 94.62 85 PRO B O 1
ATOM 2088 N N . SER B 1 86 ? -16.453 3.006 -5.891 1 88.31 86 SER B N 1
ATOM 2089 C CA . SER B 1 86 ? -16.172 4.324 -6.453 1 88.31 86 SER B CA 1
ATOM 2090 C C . SER B 1 86 ? -17.422 5.203 -6.441 1 88.31 86 SER B C 1
ATOM 2092 O O . SER B 1 86 ? -17.328 6.43 -6.387 1 88.31 86 SER B O 1
ATOM 2094 N N . ASP B 1 87 ? -18.5 4.641 -6.375 1 85.44 87 ASP B N 1
ATOM 2095 C CA . ASP B 1 87 ? -19.75 5.379 -6.535 1 85.44 87 ASP B CA 1
ATOM 2096 C C . ASP B 1 87 ? -20.406 5.648 -5.184 1 85.44 87 ASP B C 1
ATOM 2098 O O . ASP B 1 87 ? -21.484 6.266 -5.117 1 85.44 87 ASP B O 1
ATOM 2102 N N . ASP B 1 88 ? -19.766 5.242 -4.113 1 85.56 88 ASP B N 1
ATOM 2103 C CA . ASP B 1 88 ? -20.344 5.398 -2.789 1 85.56 88 ASP B CA 1
ATOM 2104 C C . ASP B 1 88 ? -19.328 5.949 -1.796 1 85.56 88 ASP B C 1
ATOM 2106 O O . ASP B 1 88 ? -18.547 5.188 -1.215 1 85.56 88 ASP B O 1
ATOM 2110 N N . LYS B 1 89 ? -19.469 7.164 -1.463 1 77.12 89 LYS B N 1
ATOM 2111 C CA . LYS B 1 89 ? -18.5 7.836 -0.588 1 77.12 89 LYS B CA 1
ATOM 2112 C C . LYS B 1 89 ? -18.734 7.445 0.871 1 77.12 89 LYS B C 1
ATOM 2114 O O . LYS B 1 89 ? -17.812 7.562 1.695 1 77.12 89 LYS B O 1
ATOM 2119 N N . ASP B 1 90 ? -19.828 6.914 1.17 1 82.25 90 ASP B N 1
ATOM 2120 C CA . ASP B 1 90 ? -20.156 6.629 2.561 1 82.25 90 ASP B CA 1
ATOM 2121 C C . ASP B 1 90 ? -20.359 5.129 2.779 1 82.25 90 ASP B C 1
ATOM 2123 O O . ASP B 1 90 ? -21.109 4.723 3.678 1 82.25 90 ASP B O 1
ATOM 2127 N N . ALA B 1 91 ? -19.75 4.398 1.922 1 90.69 91 ALA B N 1
ATOM 2128 C CA . ALA B 1 91 ? -19.906 2.955 2.062 1 90.69 91 ALA B CA 1
ATOM 2129 C C . ALA B 1 91 ? -19.359 2.475 3.406 1 90.69 91 ALA B C 1
ATOM 2131 O O . ALA B 1 91 ? -18.281 2.883 3.824 1 90.69 91 ALA B O 1
ATOM 2132 N N . PRO B 1 92 ? -20.156 1.666 4.098 1 93.25 92 PRO B N 1
ATOM 2133 C CA . PRO B 1 92 ? -19.656 1.127 5.367 1 93.25 92 PRO B CA 1
ATOM 2134 C C . PRO B 1 92 ? -18.406 0.279 5.199 1 93.25 92 PRO B C 1
ATOM 2136 O O . PRO B 1 92 ? -18.156 -0.259 4.117 1 93.25 92 PRO B O 1
ATOM 2139 N N . ASP B 1 93 ? -17.688 0.205 6.215 1 94.19 93 ASP B N 1
ATOM 2140 C CA . ASP B 1 93 ? -16.469 -0.61 6.227 1 94.19 93 ASP B CA 1
ATOM 2141 C C . ASP B 1 93 ? -16.797 -2.09 6.398 1 94.19 93 ASP B C 1
ATOM 2143 O O . ASP B 1 93 ? -16.75 -2.621 7.508 1 94.19 93 ASP B O 1
ATOM 2147 N N . GLU B 1 94 ? -17.078 -2.715 5.309 1 95.69 94 GLU B N 1
ATOM 2148 C CA . GLU B 1 94 ? -17.359 -4.145 5.258 1 95.69 94 GLU B CA 1
ATOM 2149 C C . GLU B 1 94 ? -16.891 -4.758 3.943 1 95.69 94 GLU B C 1
ATOM 2151 O O . GLU B 1 94 ? -16.781 -4.066 2.93 1 95.69 94 GLU B O 1
ATOM 2156 N N . ALA B 1 95 ? -16.578 -6.004 4.062 1 97.06 95 ALA B N 1
ATOM 2157 C CA . ALA B 1 95 ? -16.188 -6.695 2.834 1 97.06 95 ALA B CA 1
ATOM 2158 C C . ALA B 1 95 ? -17.359 -6.777 1.859 1 97.06 95 ALA B C 1
ATOM 2160 O O . ALA B 1 95 ? -18.5 -7.047 2.264 1 97.06 95 ALA B O 1
ATOM 2161 N N . ARG B 1 96 ? -17.094 -6.508 0.619 1 96.75 96 ARG B N 1
ATOM 2162 C CA . ARG B 1 96 ? -18.109 -6.609 -0.422 1 96.75 96 ARG B CA 1
ATOM 2163 C C . ARG B 1 96 ? -17.516 -7.203 -1.7 1 96.75 96 ARG B C 1
ATOM 2165 O O . ARG B 1 96 ? -16.312 -7.168 -1.911 1 96.75 96 ARG B O 1
ATOM 2172 N N . LEU B 1 97 ? -18.375 -7.793 -2.463 1 97.25 97 LEU B N 1
ATOM 2173 C CA . LEU B 1 97 ? -17.953 -8.414 -3.713 1 97.25 97 LEU B CA 1
ATOM 2174 C C . LEU B 1 97 ? -17.703 -7.359 -4.789 1 97.25 97 LEU B C 1
ATOM 2176 O O . LEU B 1 97 ? -18.547 -6.484 -5.004 1 97.25 97 LEU B O 1
ATOM 2180 N N . PHE B 1 98 ? -16.578 -7.359 -5.363 1 97.38 98 PHE B N 1
ATOM 2181 C CA . PHE B 1 98 ? -16.25 -6.574 -6.547 1 97.38 98 PHE B CA 1
ATOM 2182 C C . PHE B 1 98 ? -16 -7.48 -7.746 1 97.38 98 PHE B C 1
ATOM 2184 O O . PHE B 1 98 ? -15.328 -8.508 -7.621 1 97.38 98 PHE B O 1
ATOM 2191 N N . GLU B 1 99 ? -16.5 -7.094 -8.891 1 96.62 99 GLU B N 1
ATOM 2192 C CA . GLU B 1 99 ? -16.391 -7.93 -10.086 1 96.62 99 GLU B CA 1
ATOM 2193 C C . GLU B 1 99 ? -15.367 -7.359 -11.062 1 96.62 99 GLU B C 1
ATOM 2195 O O . GLU B 1 99 ? -15.266 -6.141 -11.227 1 96.62 99 GLU B O 1
ATOM 2200 N N . ASP B 1 100 ? -14.594 -8.305 -11.656 1 96.88 100 ASP B N 1
ATOM 2201 C CA . ASP B 1 100 ? -13.68 -7.984 -12.742 1 96.88 100 ASP B CA 1
ATOM 2202 C C . ASP B 1 100 ? -12.695 -6.891 -12.336 1 96.88 100 ASP B C 1
ATOM 2204 O O . ASP B 1 100 ? -12.57 -5.875 -13.023 1 96.88 100 ASP B O 1
ATOM 2208 N N . VAL B 1 101 ? -12.039 -7.117 -11.195 1 97.38 101 VAL B N 1
ATOM 2209 C CA . VAL B 1 101 ? -11.117 -6.102 -10.695 1 97.38 101 VAL B CA 1
ATOM 2210 C C . VAL B 1 101 ? -9.703 -6.664 -10.648 1 97.38 101 VAL B C 1
ATOM 2212 O O . VAL B 1 101 ? -9.508 -7.879 -10.547 1 97.38 101 VAL B O 1
ATOM 2215 N N . CYS B 1 102 ? -8.719 -5.816 -10.75 1 97.81 102 CYS B N 1
ATOM 2216 C CA . CYS B 1 102 ? -7.305 -6.145 -10.609 1 97.81 102 CYS B CA 1
ATOM 2217 C C . CYS B 1 102 ? -6.727 -5.535 -9.336 1 97.81 102 CYS B C 1
ATOM 2219 O O . CYS B 1 102 ? -5.996 -4.543 -9.398 1 97.81 102 CYS B O 1
ATOM 2221 N N . GLU B 1 103 ? -7.152 -6.039 -8.25 1 98.38 103 GLU B N 1
ATOM 2222 C CA . GLU B 1 103 ? -6.695 -5.609 -6.93 1 98.38 103 GLU B CA 1
ATOM 2223 C C . GLU B 1 103 ? -5.883 -6.707 -6.246 1 98.38 103 GLU B C 1
ATOM 2225 O O . GLU B 1 103 ? -6 -7.883 -6.598 1 98.38 103 GLU B O 1
ATOM 2230 N N . PRO B 1 104 ? -4.977 -6.34 -5.336 1 98.75 104 PRO B N 1
ATOM 2231 C CA . PRO B 1 104 ? -4.289 -7.402 -4.594 1 98.75 104 PRO B CA 1
ATOM 2232 C C . PRO B 1 104 ? -5.254 -8.312 -3.836 1 98.75 104 PRO B C 1
ATOM 2234 O O . PRO B 1 104 ? -6.191 -7.828 -3.197 1 98.75 104 PRO B O 1
ATOM 2237 N N . ILE B 1 105 ? -4.98 -9.562 -3.846 1 98.69 105 ILE B N 1
ATOM 2238 C CA . ILE B 1 105 ? -5.859 -10.516 -3.176 1 98.69 105 ILE B CA 1
ATOM 2239 C C . ILE B 1 105 ? -5.414 -10.695 -1.727 1 98.69 105 ILE B C 1
ATOM 2241 O O . ILE B 1 105 ? -6.184 -11.172 -0.889 1 98.69 105 ILE B O 1
ATOM 2245 N N . SER B 1 106 ? -4.184 -10.344 -1.48 1 98.62 106 SER B N 1
ATOM 2246 C CA . SER B 1 106 ? -3.588 -10.469 -0.153 1 98.62 106 SER B CA 1
ATOM 2247 C C . SER B 1 106 ? -2.383 -9.547 -0.001 1 98.62 106 SER B C 1
ATOM 2249 O O . SER B 1 106 ? -1.8 -9.109 -0.995 1 98.62 106 SER B O 1
ATOM 2251 N N . VAL B 1 107 ? -2.131 -9.242 1.229 1 98.69 107 VAL B N 1
ATOM 2252 C CA . VAL B 1 107 ? -0.92 -8.523 1.615 1 98.69 107 VAL B CA 1
ATOM 2253 C C . VAL B 1 107 ? -0.162 -9.328 2.672 1 98.69 107 VAL B C 1
ATOM 2255 O O . VAL B 1 107 ? -0.759 -9.82 3.631 1 98.69 107 VAL B O 1
ATOM 2258 N N . GLN B 1 108 ? 1.114 -9.484 2.451 1 98.19 108 GLN B N 1
ATOM 2259 C CA . GLN B 1 108 ? 1.981 -10.078 3.465 1 98.19 108 GLN B CA 1
ATOM 2260 C C . GLN B 1 108 ? 2.85 -9.016 4.133 1 98.19 108 GLN B C 1
ATOM 2262 O O . GLN B 1 108 ? 3.434 -8.164 3.451 1 98.19 108 GLN B O 1
ATOM 2267 N N . MET B 1 109 ? 2.857 -9.047 5.41 1 97.81 109 MET B N 1
ATOM 2268 C CA . MET B 1 109 ? 3.678 -8.164 6.23 1 97.81 109 MET B CA 1
ATOM 2269 C C . MET B 1 109 ? 4.742 -8.953 6.984 1 97.81 109 MET B C 1
ATOM 2271 O O . MET B 1 109 ? 4.422 -9.836 7.781 1 97.81 109 MET B O 1
ATOM 2275 N N . ARG B 1 110 ? 5.973 -8.602 6.719 1 97.31 110 ARG B N 1
ATOM 2276 C CA . ARG B 1 110 ? 7.105 -9.336 7.266 1 97.31 110 ARG B CA 1
ATOM 2277 C C . ARG B 1 110 ? 7.992 -8.438 8.117 1 97.31 110 ARG B C 1
ATOM 2279 O O . ARG B 1 110 ? 8.445 -7.387 7.648 1 97.31 110 ARG B O 1
ATOM 2286 N N . ARG B 1 111 ? 8.219 -8.828 9.359 1 96.81 111 ARG B N 1
ATOM 2287 C CA . ARG B 1 111 ? 9.203 -8.141 10.18 1 96.81 111 ARG B CA 1
ATOM 2288 C C . ARG B 1 111 ? 10.625 -8.5 9.758 1 96.81 111 ARG B C 1
ATOM 2290 O O . ARG B 1 111 ? 11.078 -9.625 9.984 1 96.81 111 ARG B O 1
ATOM 2297 N N . ILE B 1 112 ? 11.359 -7.578 9.25 1 95.88 112 ILE B N 1
ATOM 2298 C CA . ILE B 1 112 ? 12.641 -7.914 8.648 1 95.88 112 ILE B CA 1
ATOM 2299 C C . ILE B 1 112 ? 13.781 -7.344 9.5 1 95.88 112 ILE B C 1
ATOM 2301 O O . ILE B 1 112 ? 14.953 -7.465 9.141 1 95.88 112 ILE B O 1
ATOM 2305 N N . GLY B 1 113 ? 13.508 -6.695 10.516 1 93.31 113 GLY B N 1
ATOM 2306 C CA . GLY B 1 113 ? 14.422 -6.109 11.484 1 93.31 113 GLY B CA 1
ATOM 2307 C C . GLY B 1 113 ? 13.719 -5.312 12.57 1 93.31 113 GLY B C 1
ATOM 2308 O O . GLY B 1 113 ? 12.5 -5.133 12.523 1 93.31 113 GLY B O 1
ATOM 2309 N N . GLU B 1 114 ? 14.484 -4.855 13.484 1 92.88 114 GLU B N 1
ATOM 2310 C CA . GLU B 1 114 ? 13.906 -4.012 14.531 1 92.88 114 GLU B CA 1
ATOM 2311 C C . GLU B 1 114 ? 13.336 -2.723 13.945 1 92.88 114 GLU B C 1
ATOM 2313 O O . GLU B 1 114 ? 14.078 -1.901 13.406 1 92.88 114 GLU B O 1
ATOM 2318 N N . GLY B 1 115 ? 12.062 -2.645 14.031 1 95.12 115 GLY B N 1
ATOM 2319 C CA . GLY B 1 115 ? 11.406 -1.44 13.547 1 95.12 115 GLY B CA 1
ATOM 2320 C C . GLY B 1 115 ? 11.312 -1.385 12.031 1 95.12 115 GLY B C 1
ATOM 2321 O O . GLY B 1 115 ? 11.031 -0.33 11.461 1 95.12 115 GLY B O 1
ATOM 2322 N N . GLU B 1 116 ? 11.656 -2.533 11.398 1 97.19 116 GLU B N 1
ATOM 2323 C CA . GLU B 1 116 ? 11.609 -2.578 9.938 1 97.19 116 GLU B CA 1
ATOM 2324 C C . GLU B 1 116 ? 10.539 -3.549 9.445 1 97.19 116 GLU B C 1
ATOM 2326 O O . GLU B 1 116 ? 10.383 -4.637 10 1 97.19 116 GLU B O 1
ATOM 2331 N N . MET B 1 117 ? 9.836 -3.127 8.438 1 98.19 117 MET B N 1
ATOM 2332 C CA . MET B 1 117 ? 8.711 -3.896 7.91 1 98.19 117 MET B CA 1
ATOM 2333 C C . MET B 1 117 ? 8.805 -4.016 6.391 1 98.19 117 MET B C 1
ATOM 2335 O O . MET B 1 117 ? 9.203 -3.068 5.711 1 98.19 117 MET B O 1
ATOM 2339 N N . LYS B 1 118 ? 8.555 -5.18 5.918 1 98.31 118 LYS B N 1
ATOM 2340 C CA . LYS B 1 118 ? 8.344 -5.391 4.488 1 98.31 118 LYS B CA 1
ATOM 2341 C C . LYS B 1 118 ? 6.883 -5.711 4.188 1 98.31 118 LYS B C 1
ATOM 2343 O O . LYS B 1 118 ? 6.281 -6.57 4.836 1 98.31 118 LYS B O 1
ATOM 2348 N N . ILE B 1 119 ? 6.32 -4.984 3.27 1 98.62 119 ILE B N 1
ATOM 2349 C CA . ILE B 1 119 ? 4.965 -5.234 2.789 1 98.62 119 ILE B CA 1
ATOM 2350 C C . ILE B 1 119 ? 5.016 -5.785 1.366 1 98.62 119 ILE B C 1
ATOM 2352 O O . ILE B 1 119 ? 5.688 -5.219 0.5 1 98.62 119 ILE B O 1
ATOM 2356 N N . ILE B 1 120 ? 4.316 -6.867 1.13 1 98.81 120 ILE B N 1
ATOM 2357 C CA . ILE B 1 120 ? 4.254 -7.461 -0.2 1 98.81 120 ILE B CA 1
ATOM 2358 C C . ILE B 1 120 ? 2.801 -7.555 -0.655 1 98.81 120 ILE B C 1
ATOM 2360 O O . ILE B 1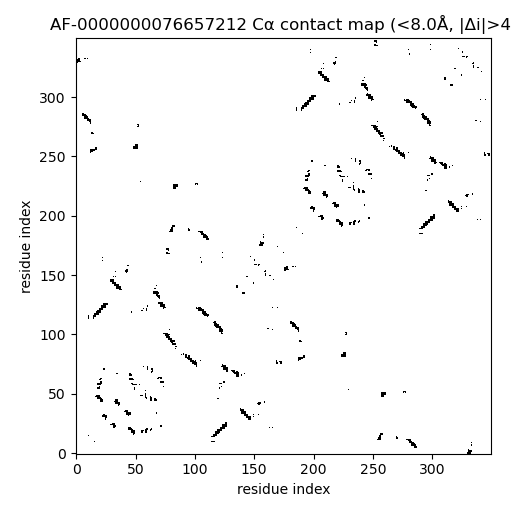 120 ? 1.988 -8.234 -0.024 1 98.81 120 ILE B O 1
ATOM 2364 N N . TRP B 1 121 ? 2.469 -6.926 -1.735 1 98.88 121 TRP B N 1
ATOM 2365 C CA . TRP B 1 121 ? 1.148 -6.984 -2.354 1 98.88 121 TRP B CA 1
ATOM 2366 C C . TRP B 1 121 ? 1.081 -8.102 -3.389 1 98.88 121 TRP B C 1
ATOM 2368 O O . TRP B 1 121 ? 1.911 -8.164 -4.301 1 98.88 121 TRP B O 1
ATOM 2378 N N . TRP B 1 122 ? 0.064 -8.945 -3.359 1 98.94 122 TRP B N 1
ATOM 2379 C CA . TRP B 1 122 ? -0.022 -10.109 -4.238 1 98.94 122 TRP B CA 1
ATOM 2380 C C . TRP B 1 122 ? -1.213 -9.992 -5.184 1 98.94 122 TRP B C 1
ATOM 2382 O O . TRP B 1 122 ? -2.357 -9.875 -4.738 1 98.94 122 TRP B O 1
ATOM 2392 N N . TYR B 1 123 ? -0.92 -10.102 -6.434 1 98.88 123 TYR B N 1
ATOM 2393 C CA . TYR B 1 123 ? -1.911 -10.047 -7.504 1 98.88 123 TYR B CA 1
ATOM 2394 C C . TYR B 1 123 ? -2.027 -11.391 -8.211 1 98.88 123 TYR B C 1
ATOM 2396 O O . TYR B 1 123 ? -1.131 -12.234 -8.109 1 98.88 123 TYR B O 1
ATOM 2404 N N . ILE B 1 124 ? -3.113 -11.562 -8.867 1 98.75 124 ILE B N 1
ATOM 2405 C CA . ILE B 1 124 ? -3.252 -12.664 -9.812 1 98.75 124 ILE B CA 1
ATOM 2406 C C . ILE B 1 124 ? -2.949 -12.18 -11.227 1 98.75 124 ILE B C 1
ATOM 2408 O O . ILE B 1 124 ? -3.439 -11.125 -11.648 1 98.75 124 ILE B O 1
ATOM 2412 N N . ALA B 1 125 ? -2.125 -12.898 -11.867 1 98.69 125 ALA B N 1
ATOM 2413 C CA . ALA B 1 125 ? -1.74 -12.539 -13.227 1 98.69 125 ALA B CA 1
ATOM 2414 C C . ALA B 1 125 ? -1.854 -13.734 -14.164 1 98.69 125 ALA B C 1
ATOM 2416 O O . ALA B 1 125 ? -1.976 -14.875 -13.711 1 98.69 125 ALA B O 1
ATOM 2417 N N . ALA B 1 126 ? -1.831 -13.406 -15.461 1 98.25 126 ALA B N 1
ATOM 2418 C CA . ALA B 1 126 ? -1.835 -14.43 -16.5 1 98.25 126 ALA B CA 1
ATOM 2419 C C . ALA B 1 126 ? -0.78 -14.133 -17.562 1 98.25 126 ALA B C 1
ATOM 2421 O O . ALA B 1 126 ? -0.539 -12.969 -17.906 1 98.25 126 ALA B O 1
ATOM 2422 N N . VAL B 1 127 ? -0.261 -15.188 -18.125 1 97.75 127 VAL B N 1
ATOM 2423 C CA . VAL B 1 127 ? 0.72 -15.102 -19.188 1 97.75 127 VAL B CA 1
ATOM 2424 C C . VAL B 1 127 ? 0.087 -14.438 -20.422 1 97.75 127 VAL B C 1
ATOM 2426 O O . VAL B 1 127 ? -1.054 -14.742 -20.781 1 97.75 127 VAL B O 1
ATOM 2429 N N . ASN B 1 128 ? 0.86 -13.516 -20.953 1 96.81 128 ASN B N 1
ATOM 2430 C CA . ASN B 1 128 ? 0.513 -13.102 -22.312 1 96.81 128 ASN B CA 1
ATOM 2431 C C . ASN B 1 128 ? 0.98 -14.117 -23.344 1 96.81 128 ASN B C 1
ATOM 2433 O O . ASN B 1 128 ? 2.119 -14.055 -23.812 1 96.81 128 ASN B O 1
ATOM 2437 N N . GLU B 1 129 ? 0.165 -14.93 -23.766 1 90.81 129 GLU B N 1
ATOM 2438 C CA . GLU B 1 129 ? 0.52 -16.094 -24.562 1 90.81 129 GLU B CA 1
ATOM 2439 C C . GLU B 1 129 ? 1.061 -15.68 -25.938 1 90.81 129 GLU B C 1
ATOM 2441 O O . GLU B 1 129 ? 1.858 -16.391 -26.531 1 90.81 129 GLU B O 1
ATOM 2446 N N . ASN B 1 130 ? 0.751 -14.508 -26.391 1 91.94 130 ASN B N 1
ATOM 2447 C CA . ASN B 1 130 ? 1.146 -14.07 -27.719 1 91.94 130 ASN B CA 1
ATOM 2448 C C . ASN B 1 130 ? 2.473 -13.312 -27.688 1 91.94 130 ASN B C 1
ATOM 2450 O O . ASN B 1 130 ? 2.945 -12.844 -28.719 1 91.94 130 ASN B O 1
ATOM 2454 N N . GLU B 1 131 ? 3.021 -13.203 -26.531 1 92.62 131 GLU B N 1
ATOM 2455 C CA . GLU B 1 131 ? 4.289 -12.484 -26.406 1 92.62 131 GLU B CA 1
ATOM 2456 C C . GLU B 1 131 ? 5.449 -13.453 -26.188 1 92.62 131 GLU B C 1
ATOM 2458 O O . GLU B 1 131 ? 5.273 -14.508 -25.578 1 92.62 131 GLU B O 1
ATOM 2463 N N . THR B 1 132 ? 6.582 -13.055 -26.625 1 91.19 132 THR B N 1
ATOM 2464 C CA . THR B 1 132 ? 7.77 -13.898 -26.547 1 91.19 132 THR B CA 1
ATOM 2465 C C . THR B 1 132 ? 8.367 -13.883 -25.156 1 91.19 132 THR B C 1
ATOM 2467 O O . THR B 1 132 ? 8.477 -12.828 -24.531 1 91.19 132 THR B O 1
ATOM 2470 N N . VAL B 1 133 ? 8.711 -15.07 -24.766 1 91 133 VAL B N 1
ATOM 2471 C CA . VAL B 1 133 ? 9.367 -15.219 -23.469 1 91 133 VAL B CA 1
ATOM 2472 C C . VAL B 1 133 ? 10.82 -14.766 -23.578 1 91 133 VAL B C 1
ATOM 2474 O O . VAL B 1 133 ? 11.508 -15.07 -24.547 1 91 133 VAL B O 1
ATOM 2477 N N . GLU B 1 134 ? 11.195 -14.023 -22.516 1 89.31 134 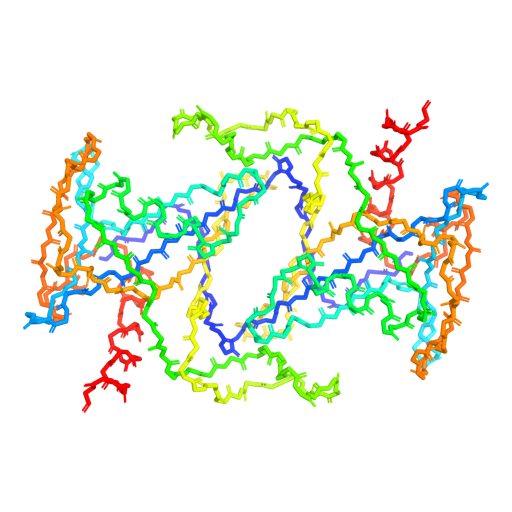GLU B N 1
ATOM 2478 C CA . GLU B 1 134 ? 12.594 -13.594 -22.422 1 89.31 134 GLU B CA 1
ATOM 2479 C C . GLU B 1 134 ? 13.359 -14.43 -21.406 1 89.31 134 GLU B C 1
ATOM 2481 O O . GLU B 1 134 ? 12.844 -15.438 -20.906 1 89.31 134 GLU B O 1
ATOM 2486 N N . LYS B 1 135 ? 14.617 -13.992 -21.312 1 89.75 135 LYS B N 1
ATOM 2487 C CA . LYS B 1 135 ? 15.469 -14.703 -20.359 1 89.75 135 LYS B CA 1
ATOM 2488 C C . LYS B 1 135 ? 15.094 -14.352 -18.922 1 89.75 135 LYS B C 1
ATOM 2490 O O . LYS B 1 135 ? 14.844 -13.188 -18.609 1 89.75 135 LYS B O 1
ATOM 2495 N N . CYS B 1 136 ? 15 -15.352 -18.109 1 88.81 136 CYS B N 1
ATOM 2496 C CA . CYS B 1 136 ? 14.766 -15.172 -16.672 1 88.81 136 CYS B CA 1
ATOM 2497 C C . CYS B 1 136 ? 16 -14.602 -15.992 1 88.81 136 CYS B C 1
ATOM 2499 O O . CYS B 1 136 ? 17.125 -14.82 -16.453 1 88.81 136 CYS B O 1
ATOM 2501 N N . GLU B 1 137 ? 15.844 -13.891 -14.953 1 89.06 137 GLU B N 1
ATOM 2502 C CA . GLU B 1 137 ? 16.953 -13.359 -14.156 1 89.06 137 GLU B CA 1
ATOM 2503 C C . GLU B 1 137 ? 17.844 -14.477 -13.641 1 89.06 137 GLU B C 1
ATOM 2505 O O . GLU B 1 137 ? 17.375 -15.586 -13.383 1 89.06 137 GLU B O 1
ATOM 2510 N N . GLY B 1 138 ? 19.094 -14.148 -13.523 1 87.81 138 GLY B N 1
ATOM 2511 C CA . GLY B 1 138 ? 20.047 -15.125 -13.008 1 87.81 138 GLY B CA 1
ATOM 2512 C C . GLY B 1 138 ? 19.75 -15.547 -11.586 1 87.81 138 GLY B C 1
ATOM 2513 O O . GLY B 1 138 ? 19.188 -14.781 -10.812 1 87.81 138 GLY B O 1
ATOM 2514 N N . GLY B 1 139 ? 20.031 -16.781 -11.219 1 90.69 139 GLY B N 1
ATOM 2515 C CA . GLY B 1 139 ? 19.906 -17.281 -9.859 1 90.69 139 GLY B CA 1
ATOM 2516 C C . GLY B 1 139 ? 18.578 -17.984 -9.602 1 90.69 139 GLY B C 1
ATOM 2517 O O . GLY B 1 139 ? 18.375 -18.562 -8.539 1 90.69 139 GLY B O 1
ATOM 2518 N N . PHE B 1 140 ? 17.75 -17.906 -10.609 1 93.5 140 PHE B N 1
ATOM 2519 C CA . PHE B 1 140 ? 16.453 -18.547 -10.469 1 93.5 140 PHE B CA 1
ATOM 2520 C C . PHE B 1 140 ? 16.188 -19.5 -11.625 1 93.5 140 PHE B C 1
ATOM 2522 O O . PHE B 1 140 ? 16.656 -19.281 -12.742 1 93.5 140 PHE B O 1
ATOM 2529 N N . GLU B 1 141 ? 15.492 -20.516 -11.312 1 95.75 141 GLU B N 1
ATOM 2530 C CA . GLU B 1 141 ? 14.891 -21.391 -12.312 1 95.75 141 GLU B CA 1
ATOM 2531 C C . GLU B 1 141 ? 13.367 -21.328 -12.258 1 95.75 141 GLU B C 1
ATOM 2533 O O . GLU B 1 141 ? 12.773 -21.297 -11.18 1 95.75 141 GLU B O 1
ATOM 2538 N N . ILE B 1 142 ? 12.82 -21.344 -13.43 1 97 142 ILE B N 1
ATOM 2539 C CA . ILE B 1 142 ? 11.367 -21.203 -13.523 1 97 142 ILE B CA 1
ATOM 2540 C C . ILE B 1 142 ? 10.734 -22.578 -13.727 1 97 142 ILE B C 1
ATOM 2542 O O . ILE B 1 142 ? 11.219 -23.391 -14.531 1 97 142 ILE B O 1
ATOM 2546 N N . GLU B 1 143 ? 9.656 -22.797 -13.031 1 97.38 143 GLU B N 1
ATOM 2547 C CA . GLU B 1 143 ? 8.914 -24.062 -13.172 1 97.38 143 GLU B CA 1
ATOM 2548 C C . GLU B 1 143 ? 7.414 -23.812 -13.258 1 97.38 143 GLU B C 1
ATOM 2550 O O . GLU B 1 143 ? 6.898 -22.859 -12.656 1 97.38 143 GLU B O 1
ATOM 2555 N N . TRP B 1 144 ? 6.797 -24.703 -13.984 1 97.94 144 TRP B N 1
ATOM 2556 C CA . TRP B 1 144 ? 5.34 -24.719 -14.094 1 97.94 144 TRP B CA 1
ATOM 2557 C C . TRP B 1 144 ? 4.754 -25.969 -13.453 1 97.94 144 TRP B C 1
ATOM 2559 O O . TRP B 1 144 ? 5.238 -27.078 -13.695 1 97.94 144 TRP B O 1
ATOM 2569 N N . HIS B 1 145 ? 3.77 -25.797 -12.703 1 98.44 145 HIS B N 1
ATOM 2570 C CA . HIS B 1 145 ? 3.113 -26.922 -12.047 1 98.44 145 HIS B CA 1
ATOM 2571 C C . HIS B 1 145 ? 1.598 -26.766 -12.047 1 98.44 145 HIS B C 1
ATOM 2573 O O . HIS B 1 145 ? 1.094 -25.641 -11.969 1 98.44 145 HIS B O 1
ATOM 2579 N N . GLY B 1 146 ? 0.918 -27.891 -12.094 1 98 146 GLY B N 1
ATOM 2580 C CA . GLY B 1 146 ? -0.522 -27.859 -11.898 1 98 146 GLY B CA 1
ATOM 2581 C C . GLY B 1 146 ? -0.927 -27.391 -10.516 1 98 146 GLY B C 1
ATOM 2582 O O . GLY B 1 146 ? -0.078 -27.234 -9.633 1 98 146 GLY B O 1
ATOM 2583 N N . TYR B 1 147 ? -2.191 -27.156 -10.336 1 96.94 147 TYR B N 1
ATOM 2584 C CA . TYR B 1 147 ? -2.703 -26.516 -9.141 1 96.94 147 TYR B CA 1
ATOM 2585 C C . TYR B 1 147 ? -2.422 -27.359 -7.898 1 96.94 147 TYR B C 1
ATOM 2587 O O . TYR B 1 147 ? -2.064 -26.812 -6.848 1 96.94 147 TYR B O 1
ATOM 2595 N N . GLU B 1 148 ? -2.562 -28.641 -8.008 1 97 148 GLU B N 1
ATOM 2596 C CA . GLU B 1 148 ? -2.314 -29.5 -6.859 1 97 148 GLU B CA 1
ATOM 2597 C C . GLU B 1 148 ? -0.821 -29.625 -6.57 1 97 148 GLU B C 1
ATOM 2599 O O . GLU B 1 148 ? -0.397 -29.516 -5.418 1 97 148 GLU B O 1
ATOM 2604 N N . GLU B 1 149 ? -0.095 -29.766 -7.539 1 98.06 149 GLU B N 1
ATOM 2605 C CA . GLU B 1 149 ? 1.342 -30 -7.41 1 98.06 149 GLU B CA 1
ATOM 2606 C C . GLU B 1 149 ? 2.045 -28.75 -6.875 1 98.06 149 GLU B C 1
ATOM 2608 O O . GLU B 1 149 ? 2.969 -28.859 -6.066 1 98.06 149 GLU B O 1
ATOM 2613 N N . VAL B 1 150 ? 1.673 -27.594 -7.344 1 98.25 150 VAL B N 1
ATOM 2614 C CA . VAL B 1 150 ? 2.34 -26.344 -6.969 1 98.25 150 VAL B CA 1
ATOM 2615 C C . VAL B 1 150 ? 2.219 -26.141 -5.461 1 98.25 150 VAL B C 1
ATOM 2617 O O . VAL B 1 150 ? 3.135 -25.609 -4.828 1 98.25 150 VAL B O 1
ATOM 2620 N N . LEU B 1 151 ? 1.091 -26.547 -4.863 1 97.44 151 LEU B N 1
ATOM 2621 C CA . LEU B 1 151 ? 0.844 -26.359 -3.438 1 97.44 151 LEU B CA 1
ATOM 2622 C C . LEU B 1 151 ? 1.778 -27.234 -2.609 1 97.44 151 LEU B C 1
ATOM 2624 O O . LEU B 1 151 ? 2.061 -26.922 -1.449 1 97.44 151 LEU B O 1
ATOM 2628 N N . GLN B 1 152 ? 2.316 -28.25 -3.188 1 96 152 GLN B N 1
ATOM 2629 C CA . GLN B 1 152 ? 3.254 -29.141 -2.516 1 96 152 GLN B CA 1
ATOM 2630 C C . GLN B 1 152 ? 4.695 -28.703 -2.744 1 96 152 GLN B C 1
ATOM 2632 O O . GLN B 1 152 ? 5.574 -28.984 -1.928 1 96 152 GLN B O 1
ATOM 2637 N N . LYS B 1 153 ? 4.875 -28 -3.775 1 96.62 153 LYS B N 1
ATOM 2638 C CA . LYS B 1 153 ? 6.227 -27.641 -4.188 1 96.62 153 LYS B CA 1
ATOM 2639 C C . LYS B 1 153 ? 6.699 -26.375 -3.461 1 96.62 153 LYS B C 1
ATOM 2641 O O . LYS B 1 153 ? 7.887 -26.25 -3.154 1 96.62 153 LYS B O 1
ATOM 2646 N N . LEU B 1 154 ? 5.816 -25.5 -3.188 1 97.25 154 LEU B N 1
ATOM 2647 C CA . LEU B 1 154 ? 6.172 -24.234 -2.541 1 97.25 154 LEU B CA 1
ATOM 2648 C C . LEU B 1 154 ? 6.773 -24.484 -1.163 1 97.25 154 LEU B C 1
ATOM 2650 O O . LEU B 1 154 ? 6.234 -25.266 -0.374 1 97.25 154 LEU B O 1
ATOM 2654 N N . THR B 1 155 ? 7.797 -23.781 -0.862 1 96 155 THR B N 1
ATOM 2655 C CA . THR B 1 155 ? 8.586 -24.047 0.339 1 96 155 THR B CA 1
ATOM 2656 C C . THR B 1 155 ? 7.848 -23.547 1.583 1 96 155 THR B C 1
ATOM 2658 O O . THR B 1 155 ? 7.805 -24.25 2.598 1 96 155 THR B O 1
ATOM 2661 N N . PHE B 1 156 ? 7.281 -22.438 1.547 1 94.62 156 PHE B N 1
ATOM 2662 C CA . PHE B 1 156 ? 6.75 -21.781 2.744 1 94.62 156 PHE B CA 1
ATOM 2663 C C . PHE B 1 156 ? 5.238 -21.953 2.826 1 94.62 156 PHE B C 1
ATOM 2665 O O . PHE B 1 156 ? 4.535 -21.781 1.828 1 94.62 156 PHE B O 1
ATOM 2672 N N . GLN B 1 157 ? 4.754 -22.172 3.93 1 94.56 157 GLN B N 1
ATOM 2673 C CA . GLN B 1 157 ? 3.334 -22.406 4.176 1 94.56 157 GLN B CA 1
ATOM 2674 C C . GLN B 1 157 ? 2.508 -21.172 3.812 1 94.56 157 GLN B C 1
ATOM 2676 O O . GLN B 1 157 ? 1.434 -21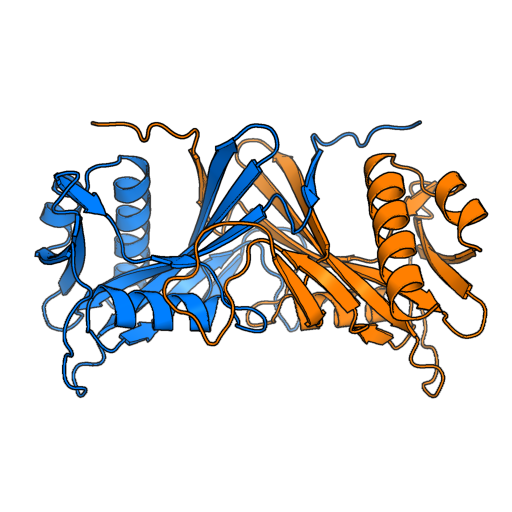.297 3.221 1 94.56 157 GLN B O 1
ATOM 2681 N N . ASN B 1 158 ? 2.969 -20.016 4.152 1 95.06 158 ASN B N 1
ATOM 2682 C CA . ASN B 1 158 ? 2.254 -18.781 3.836 1 95.06 158 ASN B CA 1
ATOM 2683 C C . ASN B 1 158 ? 2.016 -18.641 2.336 1 95.06 158 ASN B C 1
ATOM 2685 O O . ASN B 1 158 ? 0.972 -18.141 1.913 1 95.06 158 ASN B O 1
ATOM 2689 N N . ASP B 1 159 ? 2.98 -19.094 1.627 1 96.75 159 ASP B N 1
ATOM 2690 C CA . ASP B 1 159 ? 2.846 -19.016 0.176 1 96.75 159 ASP B CA 1
ATOM 2691 C C . ASP B 1 159 ? 1.851 -20.047 -0.344 1 96.75 159 ASP B C 1
ATOM 2693 O O . ASP B 1 159 ? 1.103 -19.781 -1.285 1 96.75 159 ASP B O 1
ATOM 2697 N N . ARG B 1 160 ? 1.857 -21.203 0.245 1 97.69 160 ARG B N 1
ATOM 2698 C CA . ARG B 1 160 ? 0.906 -22.234 -0.149 1 97.69 160 ARG B CA 1
ATOM 2699 C C . ARG B 1 160 ? -0.529 -21.781 0.091 1 97.69 160 ARG B C 1
ATOM 2701 O O . ARG B 1 160 ? -1.399 -21.969 -0.76 1 97.69 160 ARG B O 1
ATOM 2708 N N . VAL B 1 161 ? -0.762 -21.188 1.167 1 97 161 VAL B N 1
ATOM 2709 C CA . VAL B 1 161 ? -2.088 -20.672 1.499 1 97 161 VAL B CA 1
ATOM 2710 C C . VAL B 1 161 ? -2.48 -19.578 0.511 1 97 161 VAL B C 1
ATOM 2712 O O . VAL B 1 161 ? -3.609 -19.562 0.014 1 97 161 VAL B O 1
ATOM 2715 N N . LEU B 1 162 ? -1.558 -18.703 0.264 1 98.06 162 LEU B N 1
ATOM 2716 C CA . LEU B 1 162 ? -1.764 -17.609 -0.684 1 98.06 162 LEU B CA 1
ATOM 2717 C C . LEU B 1 162 ? -2.141 -18.156 -2.061 1 98.06 162 LEU B C 1
ATOM 2719 O O . LEU B 1 162 ? -3.121 -17.703 -2.66 1 98.06 162 LEU B O 1
ATOM 2723 N N . VAL B 1 163 ? -1.39 -19.094 -2.543 1 98.62 163 VAL B N 1
ATOM 2724 C CA . VAL B 1 163 ? -1.614 -19.656 -3.871 1 98.62 163 VAL B CA 1
ATOM 2725 C C . VAL B 1 163 ? -2.934 -20.422 -3.891 1 98.62 163 VAL B C 1
ATOM 2727 O O . VAL B 1 163 ? -3.67 -20.375 -4.879 1 98.62 163 VAL B O 1
ATOM 2730 N N . GLY B 1 164 ? -3.193 -21.141 -2.797 1 98.5 164 GLY B N 1
ATOM 2731 C CA . GLY B 1 164 ? -4.492 -21.797 -2.689 1 98.5 164 GLY B CA 1
ATOM 2732 C C . GLY B 1 164 ? -5.652 -20.828 -2.875 1 98.5 164 GLY B C 1
ATOM 2733 O O . GLY B 1 164 ? -6.613 -21.141 -3.586 1 98.5 164 GLY B O 1
ATOM 2734 N N . ARG B 1 165 ? -5.582 -19.719 -2.279 1 97.94 165 ARG B N 1
ATOM 2735 C CA . ARG B 1 165 ? -6.602 -18.688 -2.426 1 97.94 165 ARG B CA 1
ATOM 2736 C C . ARG B 1 165 ? -6.688 -18.203 -3.869 1 97.94 165 ARG B C 1
ATOM 2738 O O . ARG B 1 165 ? -7.781 -18.031 -4.41 1 97.94 165 ARG B O 1
ATOM 2745 N N . ALA B 1 166 ? -5.566 -17.969 -4.453 1 98.5 166 ALA B N 1
ATOM 2746 C CA . ALA B 1 166 ? -5.527 -17.5 -5.836 1 98.5 166 ALA B CA 1
ATOM 2747 C C . ALA B 1 166 ? -6.207 -18.5 -6.77 1 98.5 166 ALA B C 1
ATOM 2749 O O . ALA B 1 166 ? -6.941 -18.094 -7.68 1 98.5 166 ALA B O 1
ATOM 2750 N N . ILE B 1 167 ? -5.938 -19.75 -6.559 1 98.19 167 ILE B N 1
ATOM 2751 C CA . ILE B 1 167 ? -6.527 -20.797 -7.375 1 98.19 167 ILE B CA 1
ATOM 2752 C C . ILE B 1 167 ? -8.047 -20.75 -7.258 1 98.19 167 ILE B C 1
ATOM 2754 O O . ILE B 1 167 ? -8.758 -20.781 -8.266 1 98.19 167 ILE B O 1
ATOM 2758 N N . LYS B 1 168 ? -8.516 -20.641 -6.078 1 97.38 168 LYS B N 1
ATOM 2759 C CA . LYS B 1 168 ? -9.961 -20.594 -5.848 1 97.38 168 LYS B CA 1
ATOM 2760 C C . LYS B 1 168 ? -10.586 -19.375 -6.539 1 97.38 168 LYS B C 1
ATOM 2762 O O . LYS B 1 168 ? -11.633 -19.5 -7.184 1 97.38 168 LYS B O 1
ATOM 2767 N N . LEU B 1 169 ? -9.977 -18.266 -6.418 1 97.44 169 LEU B N 1
ATOM 2768 C CA . LEU B 1 169 ? -10.492 -17.031 -7.023 1 97.44 169 LEU B CA 1
ATOM 2769 C C . LEU B 1 169 ? -10.484 -17.141 -8.547 1 97.44 169 LEU B C 1
ATOM 2771 O O . LEU B 1 169 ? -11.453 -16.75 -9.203 1 97.44 169 LEU B O 1
ATOM 2775 N N . ALA B 1 170 ? -9.398 -17.609 -9.07 1 95.69 170 ALA B N 1
ATOM 2776 C CA . ALA B 1 170 ? -9.273 -17.75 -10.523 1 95.69 170 ALA B CA 1
ATOM 2777 C C . ALA B 1 170 ? -10.297 -18.734 -11.07 1 95.69 170 ALA B C 1
ATOM 2779 O O . ALA B 1 170 ? -10.906 -18.5 -12.109 1 95.69 170 ALA B O 1
ATOM 2780 N N . GLN B 1 171 ? -10.438 -19.828 -10.391 1 93.38 171 GLN B N 1
ATOM 2781 C CA . GLN B 1 171 ? -11.383 -20.844 -10.828 1 93.38 171 GLN B CA 1
ATOM 2782 C C . GLN B 1 171 ? -12.82 -20.344 -10.773 1 93.38 171 GLN B C 1
ATOM 2784 O O . GLN B 1 171 ? -13.633 -20.672 -11.633 1 93.38 171 GLN B O 1
ATOM 2789 N N . SER B 1 172 ? -13.117 -19.609 -9.789 1 88.44 172 SER B N 1
ATOM 2790 C CA . SER B 1 172 ? -14.469 -19.078 -9.633 1 88.44 172 SER B CA 1
ATOM 2791 C C . SER B 1 172 ? -14.828 -18.109 -10.758 1 88.44 172 SER B C 1
ATOM 2793 O O . SER B 1 172 ? -15.992 -18 -11.148 1 88.44 172 SER B O 1
ATOM 2795 N N . HIS B 1 173 ? -13.875 -17.453 -11.273 1 83.88 173 HIS B N 1
ATOM 2796 C CA . HIS B 1 173 ? -14.117 -16.438 -12.281 1 83.88 173 HIS B CA 1
ATOM 2797 C C . HIS B 1 173 ? -13.992 -17 -13.695 1 83.88 173 HIS B C 1
ATOM 2799 O O . HIS B 1 173 ? -14.719 -16.594 -14.602 1 83.88 173 HIS B O 1
ATOM 2805 N N . TYR B 1 174 ? -13.078 -17.859 -13.93 1 80.06 174 TYR B N 1
ATOM 2806 C CA . TYR B 1 174 ? -12.766 -18.297 -15.289 1 80.06 174 TYR B CA 1
ATOM 2807 C C . TYR B 1 174 ? -13.172 -19.75 -15.5 1 80.06 174 TYR B C 1
ATOM 2809 O O . TYR B 1 174 ? -13.141 -20.25 -16.625 1 80.06 174 TYR B O 1
ATOM 2817 N N . LEU B 1 175 ? -13.445 -20.359 -14.461 1 67.94 175 LEU B N 1
ATOM 2818 C CA . LEU B 1 175 ? -13.969 -21.703 -14.625 1 67.94 175 LEU B CA 1
ATOM 2819 C C . LEU B 1 175 ? -15.359 -21.828 -14.023 1 67.94 175 LEU B C 1
ATOM 2821 O O . LEU B 1 175 ? -16.25 -22.422 -14.633 1 67.94 175 LEU B O 1
#

Organism: Fusarium proliferatum (strain ET1) (NCBI:txid1227346)

Sequence (350 aa):
MTTSPYQTETFTSENLVESAGTILFRLSTQDICIMCDIKRNEYILPKGRRNIGESRRDTAIRETTEETGIPCRLLPINMKSRLCPSDDKDAPDEARLFEDVCEPISVQMRRIGEGEMKIIWWYIAAVNENETVEKCEGGFEIEWHGYEEVLQKLTFQNDRVLVGRAIKLAQSHYLMTTSPYQTETFTSENLVESAGTILFRLSTQDICIMCDIKRNEYILPKGRRNIGESRRDTAIRETTEETGIPCRLLPINMKSRLCPSDDKDAPDEARLFEDVCEPISVQMRRIGEGEMKIIWWYIAAVNENETVEKCEGGFEIEWHGYEEVLQKLTFQNDRVLVGRAIKLAQSHYL